Protein AF-A0A6M1NMR0-F1 (afdb_monomer)

Sequence (187 aa):
MERNAPFIDKIPNELATILKETYTDKNGEIALTDFFDLLAVHELGHAFQHAAGMLKQRTWLNETFCNVLFHTYLAEKNPAQLPYLTVFPQVAIQSFPAERLKYNTLEDFEKYYNEIATKHPDNYGWYQCRFHVLAAEIYDLGGKDVMKKMWDILMNQNEKLNDDDLTDLLIKAHPALEQAITNWNNQ

Structure (mmCIF, N/CA/C/O backbone):
data_AF-A0A6M1NMR0-F1
#
_entry.id   AF-A0A6M1NMR0-F1
#
loop_
_atom_site.group_PDB
_atom_site.id
_atom_site.type_symbol
_atom_site.label_atom_id
_atom_site.label_alt_id
_atom_site.label_comp_id
_atom_site.label_asym_id
_atom_site.label_entity_id
_atom_site.label_seq_id
_atom_site.pdbx_PDB_ins_code
_atom_site.Cartn_x
_atom_site.Cartn_y
_atom_site.Cartn_z
_atom_site.occupancy
_atom_site.B_iso_or_equiv
_atom_site.auth_seq_id
_atom_site.auth_comp_id
_atom_site.auth_asym_id
_atom_site.auth_atom_id
_atom_site.pdbx_PDB_model_num
ATOM 1 N N . MET A 1 1 ? -2.154 3.815 32.791 1.00 37.53 1 MET A N 1
ATOM 2 C CA . MET A 1 1 ? -2.058 4.810 31.707 1.00 37.53 1 MET A CA 1
ATOM 3 C C . MET A 1 1 ? -3.375 4.701 30.969 1.00 37.53 1 MET A C 1
ATOM 5 O O . MET A 1 1 ? -3.600 3.670 30.351 1.00 37.53 1 MET A O 1
ATOM 9 N N . GLU A 1 2 ? -4.304 5.631 31.188 1.00 31.25 2 GLU A N 1
ATOM 10 C CA . GLU A 1 2 ? -5.595 5.607 30.489 1.00 31.25 2 GLU A CA 1
ATOM 11 C C . GLU A 1 2 ? -5.325 5.675 28.986 1.00 31.25 2 GLU A C 1
ATOM 13 O O . GLU A 1 2 ? -4.812 6.677 28.488 1.00 31.25 2 GLU A O 1
ATOM 18 N N . ARG A 1 3 ? -5.643 4.597 28.266 1.00 43.25 3 ARG A N 1
ATOM 19 C CA . ARG A 1 3 ? -5.670 4.573 26.802 1.00 43.25 3 ARG A CA 1
ATOM 20 C C . ARG A 1 3 ? -6.963 5.236 26.320 1.00 43.25 3 ARG A C 1
ATOM 22 O O . ARG A 1 3 ? -7.725 4.656 25.561 1.00 43.25 3 ARG A O 1
ATOM 29 N N . ASN A 1 4 ? -7.229 6.457 26.780 1.00 39.09 4 ASN A N 1
ATOM 30 C CA . ASN A 1 4 ? -8.250 7.293 26.161 1.00 39.09 4 ASN A CA 1
ATOM 31 C C . ASN A 1 4 ? -7.719 7.609 24.767 1.00 39.09 4 ASN A C 1
ATOM 33 O O . ASN A 1 4 ? -6.717 8.307 24.676 1.00 39.09 4 ASN A O 1
ATOM 37 N N . ALA A 1 5 ? -8.302 7.042 23.710 1.00 48.69 5 ALA A N 1
ATOM 38 C CA . ALA A 1 5 ? -7.901 7.288 22.327 1.00 48.69 5 ALA A CA 1
ATOM 39 C C . ALA A 1 5 ? -8.362 8.705 21.917 1.00 48.69 5 ALA A C 1
ATOM 41 O O . ALA A 1 5 ? -9.461 8.855 21.383 1.00 48.69 5 ALA A O 1
ATOM 42 N N . PRO A 1 6 ? -7.563 9.774 22.131 1.00 52.62 6 PRO A N 1
AT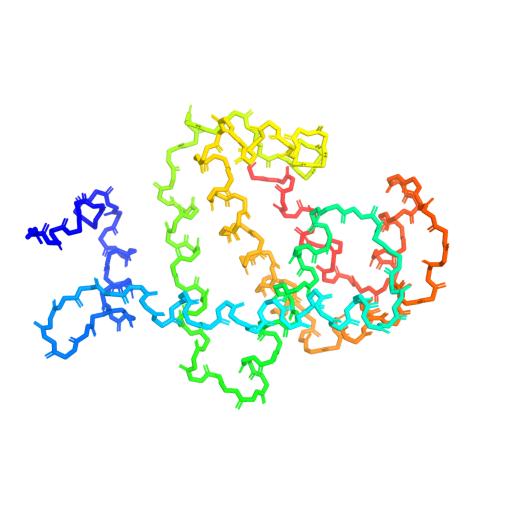OM 43 C CA . PRO A 1 6 ? -8.025 11.166 22.066 1.00 52.62 6 PRO A CA 1
ATOM 44 C C . PRO A 1 6 ? -8.270 11.632 20.624 1.00 52.62 6 PRO A C 1
ATOM 46 O O . PRO A 1 6 ? -8.629 12.783 20.385 1.00 52.62 6 PRO A O 1
ATOM 49 N N . PHE A 1 7 ? -7.975 10.762 19.658 1.00 71.31 7 PHE A N 1
ATOM 50 C CA . PHE A 1 7 ? -8.106 10.999 18.231 1.00 71.31 7 PHE A CA 1
ATOM 51 C C . PHE A 1 7 ? -9.536 10.757 17.741 1.00 71.31 7 PHE A C 1
ATOM 53 O O . PHE A 1 7 ? -9.988 11.443 16.837 1.00 71.31 7 PHE A O 1
ATOM 60 N N . ILE A 1 8 ? -10.278 9.842 18.365 1.00 72.31 8 ILE A N 1
ATOM 61 C CA . ILE A 1 8 ? -11.582 9.401 17.851 1.00 72.31 8 ILE A CA 1
ATOM 62 C C . ILE A 1 8 ? -12.652 10.478 17.999 1.00 72.31 8 ILE A C 1
ATOM 64 O O . ILE A 1 8 ? -13.478 10.648 17.110 1.00 72.31 8 ILE A O 1
ATOM 68 N N . ASP A 1 9 ? -12.590 11.262 19.071 1.00 77.38 9 ASP A N 1
ATOM 69 C CA . ASP A 1 9 ? -13.504 12.391 19.277 1.00 77.38 9 ASP A CA 1
ATOM 70 C C . ASP A 1 9 ? -13.156 13.602 18.389 1.00 77.38 9 ASP A C 1
ATOM 72 O O . ASP A 1 9 ? -13.836 14.626 18.432 1.00 77.38 9 ASP A O 1
ATOM 76 N N . LYS A 1 10 ? -12.075 13.511 17.599 1.00 83.00 10 LYS A N 1
ATOM 77 C CA . LYS A 1 10 ? -11.563 14.578 16.725 1.00 83.00 10 LYS A CA 1
ATOM 78 C C . LYS A 1 10 ? -11.692 14.263 15.235 1.00 83.00 10 LYS A C 1
ATOM 80 O O . LYS A 1 10 ? -11.286 15.092 14.424 1.00 83.00 10 LYS A O 1
ATOM 85 N N . ILE A 1 11 ? -12.237 13.103 14.874 1.00 87.69 11 ILE A N 1
ATOM 86 C CA . ILE A 1 11 ? -12.493 12.711 13.482 1.00 87.69 11 ILE A CA 1
ATOM 87 C C . ILE A 1 11 ? -14.000 12.733 13.183 1.00 87.69 11 ILE A C 1
ATOM 89 O O . ILE A 1 11 ? -14.805 12.651 14.113 1.00 87.69 11 ILE A O 1
ATOM 93 N N . PRO A 1 12 ? -14.414 12.849 11.907 1.00 91.25 12 PRO A N 1
ATOM 94 C CA . PRO A 1 12 ? -15.821 12.770 11.521 1.00 91.25 12 PRO A CA 1
ATOM 95 C C . PRO A 1 12 ? -16.536 11.546 12.112 1.00 91.25 12 PRO A C 1
ATOM 97 O O . PRO A 1 12 ? -15.984 10.445 12.131 1.00 91.25 12 PRO A O 1
ATOM 100 N N . ASN A 1 13 ? -17.789 11.727 12.548 1.00 91.06 13 ASN A N 1
ATOM 101 C CA . ASN A 1 13 ? -18.581 10.685 13.223 1.00 91.06 13 ASN A CA 1
ATOM 102 C C . ASN A 1 13 ? -18.676 9.373 12.430 1.00 91.06 13 ASN A C 1
ATOM 104 O O . ASN A 1 13 ? -18.702 8.297 13.025 1.00 91.06 13 ASN A O 1
ATOM 108 N N . GLU A 1 14 ? -18.717 9.457 11.101 1.00 92.38 14 GLU A N 1
ATOM 109 C CA . GLU A 1 14 ? -18.739 8.292 10.217 1.00 92.38 14 GLU A CA 1
ATOM 110 C C . GLU A 1 14 ? -17.437 7.483 10.329 1.00 92.38 14 GLU A C 1
ATOM 112 O O . GLU A 1 14 ? -17.473 6.289 10.620 1.00 92.38 14 GLU A O 1
ATOM 117 N N . LEU A 1 15 ? -16.282 8.150 10.235 1.00 92.50 15 LEU A N 1
ATOM 118 C CA . LEU A 1 15 ? -14.969 7.515 10.385 1.00 92.50 15 LEU A CA 1
ATOM 119 C C . LEU A 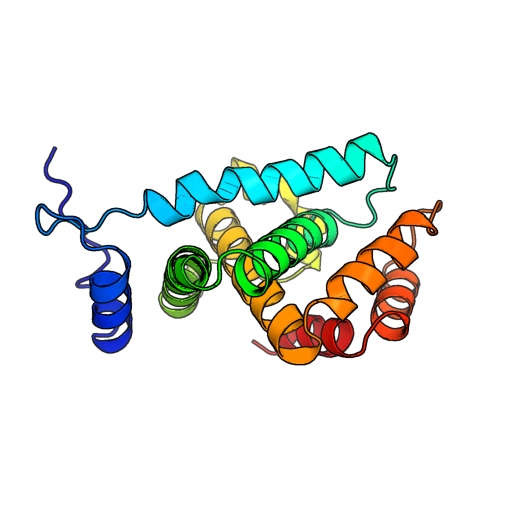1 15 ? -14.761 6.956 11.798 1.00 92.50 15 LEU A C 1
ATOM 121 O O . LEU A 1 15 ? -14.232 5.857 11.959 1.00 92.50 15 LEU A O 1
ATOM 125 N N . ALA A 1 16 ? -15.225 7.675 12.825 1.00 91.94 16 ALA A N 1
ATOM 126 C CA . ALA A 1 16 ? -15.197 7.196 14.205 1.00 91.94 16 ALA A CA 1
ATOM 127 C C . ALA A 1 16 ? -16.035 5.924 14.399 1.00 91.94 16 ALA A C 1
ATOM 129 O O . ALA A 1 16 ? -15.628 5.034 15.147 1.00 91.94 16 ALA A O 1
ATOM 130 N N . THR A 1 17 ? -17.194 5.839 13.740 1.00 93.56 17 THR A N 1
ATOM 131 C CA . THR A 1 17 ? -18.082 4.668 13.798 1.00 93.56 17 THR A CA 1
ATOM 132 C C . THR A 1 17 ? -17.416 3.450 13.171 1.00 93.56 17 THR A C 1
ATOM 134 O O . THR A 1 17 ? -17.286 2.431 13.841 1.00 93.56 17 THR A O 1
ATOM 137 N N . ILE A 1 18 ? -16.894 3.577 11.949 1.00 94.25 18 ILE A N 1
ATOM 138 C CA . ILE A 1 18 ? -16.255 2.455 11.243 1.00 94.25 18 ILE A CA 1
ATOM 139 C C . ILE A 1 18 ? -15.010 1.966 12.004 1.00 94.25 18 ILE A C 1
ATOM 141 O O . ILE A 1 18 ? -14.785 0.761 12.138 1.00 94.25 18 ILE A O 1
ATOM 145 N N . LEU A 1 19 ? -14.218 2.886 12.570 1.00 93.38 19 LEU A N 1
ATOM 146 C CA . LEU A 1 19 ? -13.050 2.530 13.378 1.00 93.38 19 LEU A CA 1
ATOM 147 C C . LEU A 1 19 ? -13.444 1.751 14.648 1.00 93.38 19 LEU A C 1
ATOM 149 O O . LEU A 1 19 ? -12.791 0.765 14.984 1.00 93.38 19 LEU A O 1
ATOM 153 N N . LYS A 1 20 ? -14.518 2.168 15.336 1.00 93.62 20 LYS A N 1
ATOM 154 C CA . LYS A 1 20 ? -15.078 1.469 16.508 1.00 93.62 20 LYS A CA 1
ATOM 155 C C . LYS A 1 20 ? -15.566 0.070 16.148 1.00 93.62 20 LYS A C 1
ATOM 157 O O . LYS A 1 20 ? -15.171 -0.899 16.784 1.00 93.62 20 LYS A O 1
ATOM 162 N N . GLU A 1 21 ? -16.382 -0.038 15.106 1.00 94.62 21 GLU A N 1
ATOM 163 C CA . GLU A 1 21 ? -16.933 -1.320 14.651 1.00 94.62 21 GLU A CA 1
ATOM 164 C C . GLU A 1 21 ? -15.839 -2.320 14.264 1.00 94.62 21 GLU A C 1
ATOM 166 O O . GLU A 1 21 ? -16.011 -3.521 14.457 1.00 94.62 21 GLU A O 1
ATOM 171 N N . THR A 1 22 ? -14.705 -1.823 13.765 1.00 95.81 22 THR A N 1
ATOM 172 C CA . THR A 1 22 ? -13.585 -2.668 13.345 1.00 95.81 22 THR A CA 1
ATOM 173 C C . THR A 1 22 ? -12.680 -3.062 14.510 1.00 95.81 22 THR A C 1
ATOM 175 O O . THR A 1 22 ? -12.322 -4.226 14.614 1.00 95.81 22 THR A O 1
ATOM 178 N N . TYR A 1 23 ? -12.297 -2.130 15.389 1.00 94.62 23 TYR A N 1
ATOM 179 C CA . TYR A 1 23 ? -11.182 -2.334 16.330 1.00 94.62 23 TYR A CA 1
ATOM 180 C C . TYR A 1 23 ? -11.572 -2.345 17.814 1.00 94.62 23 TYR A C 1
ATOM 182 O O . TYR A 1 23 ? -10.687 -2.339 18.673 1.00 94.62 23 TYR A O 1
ATOM 190 N N . THR A 1 24 ? -12.862 -2.323 18.156 1.00 93.19 24 THR A N 1
ATOM 191 C CA . THR A 1 24 ? -13.282 -2.483 19.553 1.00 93.19 24 THR A CA 1
ATOM 192 C C . THR A 1 24 ? -13.085 -3.928 20.015 1.00 93.19 24 THR A C 1
ATOM 194 O O . THR A 1 24 ? -13.666 -4.866 19.472 1.00 93.19 24 THR A O 1
ATOM 197 N N . ASP A 1 25 ? -12.268 -4.101 21.051 1.00 86.94 25 ASP A N 1
ATOM 198 C CA . ASP A 1 25 ? -11.982 -5.388 21.665 1.00 86.94 25 ASP A CA 1
ATOM 199 C C . ASP A 1 25 ? -13.117 -5.853 22.599 1.00 86.94 25 ASP A C 1
ATOM 201 O O . ASP A 1 25 ? -14.097 -5.156 22.874 1.00 86.94 25 ASP A O 1
ATOM 205 N N . LYS A 1 26 ? -12.964 -7.060 23.151 1.00 87.12 26 LYS A N 1
ATOM 206 C CA . LYS A 1 26 ? -13.924 -7.654 24.099 1.00 87.12 26 LYS A CA 1
ATOM 207 C C . LYS A 1 26 ? -14.127 -6.855 25.397 1.00 87.12 26 LYS A C 1
ATOM 209 O O . LYS A 1 26 ? -15.069 -7.143 26.130 1.00 87.12 26 LYS A O 1
ATOM 214 N N . ASN A 1 27 ? -13.232 -5.920 25.712 1.00 87.31 27 ASN A N 1
ATOM 215 C CA . ASN A 1 27 ? -13.308 -5.058 26.888 1.00 87.31 27 ASN A CA 1
ATOM 216 C C . ASN A 1 27 ? -13.958 -3.701 26.563 1.00 87.31 27 ASN A C 1
ATOM 218 O O . ASN A 1 27 ? -14.136 -2.888 27.467 1.00 87.31 27 ASN A O 1
ATOM 222 N N . GLY A 1 28 ? -14.324 -3.455 25.300 1.00 85.31 28 GLY A N 1
ATOM 223 C CA . GLY A 1 28 ? -14.857 -2.175 24.843 1.00 85.31 28 GLY A CA 1
ATOM 224 C C . GLY A 1 28 ? -13.777 -1.130 24.543 1.00 85.31 28 GLY A C 1
ATOM 225 O O . GLY A 1 28 ? -14.118 0.025 24.289 1.00 85.31 28 GLY A O 1
ATOM 226 N N . GLU A 1 29 ? -12.492 -1.502 24.565 1.00 87.44 29 GLU A N 1
ATOM 227 C CA . GLU A 1 29 ? -11.381 -0.612 24.224 1.00 87.44 29 GLU A CA 1
ATOM 228 C C . GLU A 1 29 ? -11.054 -0.712 22.735 1.00 87.44 29 GLU A C 1
ATOM 230 O O . GLU A 1 29 ? -11.175 -1.769 22.125 1.00 87.44 29 GLU A O 1
ATOM 235 N N . ILE A 1 30 ? -10.604 0.384 22.129 1.00 87.69 30 ILE A N 1
ATOM 236 C CA . ILE A 1 30 ? -10.157 0.359 20.734 1.00 87.69 30 ILE A CA 1
ATOM 237 C C . ILE A 1 30 ? -8.684 -0.018 20.690 1.00 87.69 30 ILE A C 1
ATOM 239 O O . ILE A 1 30 ? -7.839 0.681 21.256 1.00 87.69 30 ILE A O 1
ATOM 243 N N . ALA A 1 31 ? -8.383 -1.112 19.995 1.00 89.69 31 ALA A N 1
ATOM 244 C CA . ALA A 1 31 ? -7.045 -1.662 19.870 1.00 89.69 31 ALA A CA 1
ATOM 245 C C . ALA A 1 31 ? -6.709 -1.930 18.400 1.00 89.69 31 ALA A C 1
ATOM 247 O O . ALA A 1 31 ? -7.309 -2.774 17.747 1.00 89.69 31 ALA A O 1
ATOM 248 N N . LEU A 1 32 ? -5.677 -1.256 17.891 1.00 90.94 32 LEU A N 1
ATOM 249 C CA . LEU A 1 32 ? -5.163 -1.475 16.533 1.00 90.94 32 LEU A CA 1
ATOM 250 C C . LEU A 1 32 ? -4.249 -2.710 16.433 1.00 90.94 32 LEU A C 1
ATOM 252 O O . LEU A 1 32 ? -3.507 -2.844 15.464 1.00 90.94 32 LEU A O 1
ATOM 256 N N . THR A 1 33 ? -4.259 -3.590 17.440 1.00 92.31 33 THR A N 1
ATOM 257 C CA . THR A 1 33 ? -3.395 -4.777 17.497 1.00 92.31 33 THR A CA 1
ATOM 258 C C . THR A 1 33 ? -3.563 -5.641 16.255 1.00 92.31 33 THR A C 1
ATOM 260 O O . THR A 1 33 ? -2.559 -5.997 15.654 1.00 92.31 33 THR A O 1
ATOM 263 N N . ASP A 1 34 ? -4.797 -5.866 15.796 1.00 93.62 34 ASP A N 1
ATOM 264 C CA . ASP A 1 34 ? -5.044 -6.660 14.589 1.00 93.62 34 ASP A CA 1
ATOM 265 C C . ASP A 1 34 ? -4.410 -6.037 13.333 1.00 93.62 34 ASP A C 1
ATOM 267 O O . ASP A 1 34 ? -3.876 -6.758 12.500 1.00 93.62 34 ASP A O 1
ATOM 271 N N . PHE A 1 35 ? -4.389 -4.704 13.200 1.00 95.38 35 PHE A N 1
ATOM 272 C CA . PHE A 1 35 ? -3.683 -4.050 12.089 1.00 95.38 35 PHE A CA 1
ATOM 273 C C . PHE A 1 35 ? -2.169 -4.295 12.174 1.00 95.38 35 PHE A C 1
ATOM 275 O O . PHE A 1 35 ? -1.552 -4.721 11.198 1.00 95.38 35 PHE A O 1
ATOM 282 N N . PHE A 1 36 ? -1.569 -4.042 13.342 1.00 94.25 36 PHE A N 1
ATOM 283 C CA . PHE A 1 36 ? -0.118 -4.137 13.524 1.00 94.25 36 PHE A CA 1
ATOM 284 C C . PHE A 1 36 ? 0.403 -5.577 13.470 1.00 94.25 36 PHE A C 1
ATOM 286 O O . PHE A 1 36 ? 1.460 -5.807 12.889 1.00 94.25 36 PHE A O 1
ATOM 293 N N . ASP A 1 37 ? -0.331 -6.547 14.014 1.00 94.81 37 ASP A N 1
ATOM 294 C CA . ASP A 1 37 ? 0.053 -7.961 13.975 1.00 94.81 37 ASP A CA 1
ATOM 295 C C . ASP A 1 37 ? 0.077 -8.488 12.534 1.00 94.81 37 ASP A C 1
ATOM 297 O O . ASP A 1 37 ? 0.954 -9.273 12.159 1.00 94.81 37 ASP A O 1
ATOM 301 N N . LEU A 1 38 ? -0.843 -8.014 11.687 1.00 96.69 38 LEU A N 1
ATOM 302 C CA . LEU A 1 38 ? -0.888 -8.418 10.286 1.00 96.69 38 LEU A CA 1
ATOM 303 C C . LEU A 1 38 ? 0.252 -7.820 9.440 1.00 96.69 38 LEU A C 1
ATOM 305 O O . LEU A 1 38 ? 0.556 -8.379 8.384 1.00 96.69 38 LEU A O 1
ATOM 309 N N . LEU A 1 39 ? 0.955 -6.774 9.904 1.00 96.88 39 LEU A N 1
ATOM 310 C CA . LEU A 1 39 ? 2.129 -6.226 9.202 1.00 96.88 39 LEU A CA 1
ATOM 311 C C . LEU A 1 39 ? 3.259 -7.251 9.037 1.00 96.88 39 LEU A C 1
ATOM 313 O O . LEU A 1 39 ? 4.085 -7.106 8.142 1.00 96.88 39 LEU A O 1
ATOM 317 N N . ALA A 1 40 ? 3.266 -8.346 9.801 1.00 96.81 40 ALA A N 1
ATOM 318 C CA . ALA A 1 40 ? 4.182 -9.454 9.544 1.00 96.81 40 ALA A CA 1
ATOM 319 C C . ALA A 1 40 ? 4.085 -9.982 8.094 1.00 96.81 40 ALA A C 1
ATOM 321 O O . ALA A 1 40 ? 5.087 -10.416 7.531 1.00 96.81 40 ALA A O 1
ATOM 322 N N . VAL A 1 41 ? 2.907 -9.915 7.456 1.00 97.62 41 VAL A N 1
ATOM 323 C CA . VAL A 1 41 ? 2.728 -10.310 6.047 1.00 97.62 41 VAL A CA 1
ATOM 324 C C . VAL A 1 41 ? 3.370 -9.303 5.086 1.00 97.62 41 VAL A C 1
ATOM 326 O O . VAL A 1 41 ? 3.907 -9.712 4.058 1.00 97.62 41 VAL A O 1
ATOM 329 N N . HIS A 1 42 ? 3.371 -8.010 5.423 1.00 98.50 42 HIS A N 1
ATOM 330 C CA . HIS A 1 42 ? 4.121 -6.997 4.676 1.00 98.50 42 HIS A CA 1
ATOM 331 C C . HIS A 1 42 ? 5.622 -7.322 4.691 1.00 98.50 42 HIS A C 1
ATOM 333 O O . HIS A 1 42 ? 6.252 -7.368 3.636 1.00 98.50 42 HIS A O 1
ATOM 339 N N . GLU A 1 43 ? 6.177 -7.646 5.861 1.00 98.38 43 GLU A N 1
ATOM 340 C CA . GLU A 1 43 ? 7.598 -7.998 5.995 1.00 98.38 43 GLU A CA 1
ATOM 341 C C . GLU A 1 43 ? 7.974 -9.270 5.214 1.00 98.38 43 GLU A C 1
ATOM 343 O O . GLU A 1 43 ? 9.087 -9.384 4.691 1.00 98.38 43 GLU A O 1
ATOM 348 N N . LEU A 1 44 ? 7.041 -10.220 5.058 1.00 98.12 44 LEU A N 1
ATOM 349 C CA . LEU A 1 44 ? 7.238 -11.365 4.160 1.00 98.12 44 LEU A CA 1
ATOM 350 C C . LEU A 1 44 ? 7.378 -10.938 2.693 1.00 98.12 44 LEU A C 1
ATOM 352 O O . LEU A 1 44 ? 8.109 -11.589 1.948 1.00 98.12 44 LEU A O 1
ATOM 356 N N . GLY A 1 45 ? 6.733 -9.844 2.279 1.00 98.25 45 G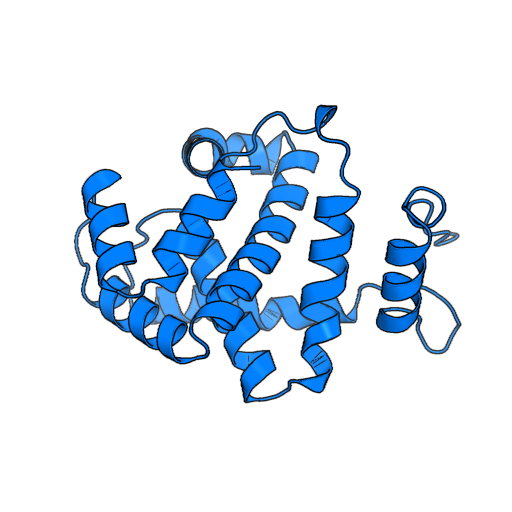LY A N 1
ATOM 357 C CA . GLY A 1 45 ? 6.929 -9.238 0.963 1.00 98.25 45 GLY A CA 1
ATOM 358 C C . GLY A 1 45 ? 8.391 -8.858 0.729 1.00 98.25 45 GLY A C 1
ATOM 359 O O . GLY A 1 45 ? 8.998 -9.344 -0.230 1.00 98.25 45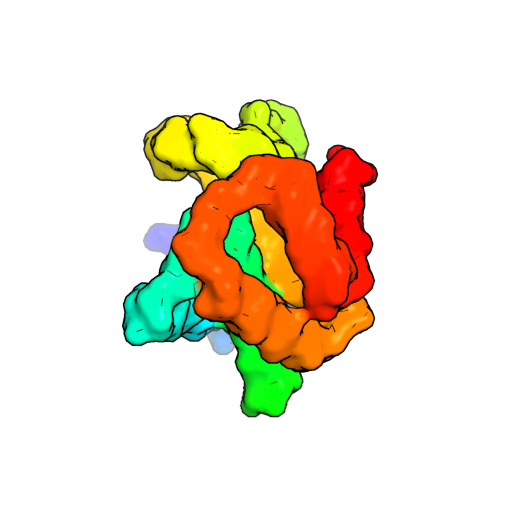 GLY A O 1
ATOM 360 N N . HIS A 1 46 ? 8.988 -8.103 1.659 1.00 98.50 46 HIS A N 1
ATOM 361 C CA . HIS A 1 46 ? 10.412 -7.742 1.608 1.00 98.50 46 HIS A CA 1
ATOM 362 C C . HIS A 1 46 ? 11.305 -8.984 1.602 1.00 98.50 46 HIS A C 1
ATOM 364 O O . HIS A 1 46 ? 12.255 -9.072 0.820 1.00 98.50 46 HIS A O 1
ATOM 370 N N . ALA A 1 47 ? 10.986 -9.979 2.435 1.00 98.44 47 ALA A N 1
ATOM 371 C CA . ALA A 1 47 ? 11.733 -11.231 2.490 1.00 98.44 47 ALA A CA 1
ATOM 372 C C . ALA A 1 47 ? 11.694 -11.994 1.153 1.00 98.44 47 ALA A C 1
ATOM 374 O O . ALA A 1 47 ? 12.727 -12.504 0.715 1.00 98.44 47 ALA A O 1
ATOM 375 N N . PHE A 1 48 ? 10.544 -12.048 0.473 1.00 98.19 48 PHE A N 1
ATOM 376 C CA . PHE A 1 48 ? 10.424 -12.686 -0.839 1.00 98.19 48 PHE A CA 1
ATOM 377 C C . PHE A 1 48 ? 11.169 -11.925 -1.932 1.00 98.19 48 PHE A C 1
ATOM 379 O O . PHE A 1 48 ? 11.864 -12.558 -2.726 1.00 98.19 48 PHE A O 1
ATOM 386 N N . GLN A 1 49 ? 11.083 -10.593 -1.957 1.00 98.00 49 GLN A N 1
ATOM 387 C CA . GLN A 1 49 ? 11.855 -9.777 -2.899 1.00 98.00 49 GLN A CA 1
ATOM 388 C C . GLN A 1 49 ? 13.359 -10.001 -2.714 1.00 98.00 49 GLN A C 1
ATOM 390 O O . GLN A 1 49 ? 14.078 -10.231 -3.688 1.00 98.00 49 GLN A O 1
ATOM 395 N N . HIS A 1 50 ? 13.827 -10.004 -1.462 1.00 97.81 50 HIS A N 1
ATOM 396 C CA . HIS A 1 50 ? 15.224 -10.262 -1.130 1.00 97.81 50 HIS A CA 1
ATOM 397 C C . HIS A 1 50 ? 15.664 -11.671 -1.546 1.00 97.81 50 HIS A C 1
ATOM 399 O O . HIS A 1 50 ? 16.675 -11.821 -2.229 1.00 97.81 50 HIS A O 1
ATOM 405 N N . ALA A 1 51 ? 14.892 -12.700 -1.183 1.00 98.25 51 ALA A N 1
ATOM 406 C CA . ALA A 1 51 ? 15.208 -14.090 -1.503 1.00 98.25 51 ALA A CA 1
ATOM 407 C C . ALA A 1 51 ? 15.212 -14.367 -3.014 1.00 98.25 51 ALA A C 1
ATOM 409 O O . ALA A 1 51 ? 16.003 -15.182 -3.487 1.00 98.25 51 ALA A O 1
ATOM 410 N N . ALA A 1 52 ? 14.353 -13.684 -3.773 1.00 97.69 52 ALA A N 1
ATOM 411 C CA . ALA A 1 52 ? 14.307 -13.790 -5.226 1.00 97.69 52 ALA A CA 1
ATOM 412 C C . ALA A 1 52 ? 15.418 -12.988 -5.928 1.00 97.69 52 ALA A C 1
ATOM 414 O O . ALA A 1 52 ? 15.648 -13.189 -7.117 1.00 97.69 52 ALA A O 1
ATOM 415 N N . GLY A 1 53 ? 16.116 -12.094 -5.220 1.00 97.81 53 GLY A N 1
ATOM 416 C CA . GLY A 1 53 ? 17.099 -11.192 -5.821 1.00 97.81 53 GLY A CA 1
ATOM 417 C C . GLY A 1 53 ? 16.463 -10.085 -6.666 1.00 97.81 53 GLY A C 1
ATOM 418 O O . GLY A 1 53 ? 17.095 -9.595 -7.599 1.00 97.81 53 GLY A O 1
ATOM 419 N N . MET A 1 54 ? 15.221 -9.693 -6.358 1.00 98.25 54 MET A N 1
ATOM 420 C CA . MET A 1 54 ? 14.519 -8.628 -7.075 1.00 98.25 54 MET A CA 1
ATOM 421 C C . MET A 1 54 ? 15.274 -7.302 -6.932 1.00 98.25 54 MET A C 1
ATOM 423 O O . MET A 1 54 ? 15.554 -6.841 -5.821 1.00 98.25 54 MET A O 1
ATOM 427 N N . LEU A 1 55 ? 15.577 -6.650 -8.057 1.00 98.19 55 LEU A N 1
ATOM 428 C CA . LEU A 1 55 ? 16.229 -5.347 -8.036 1.00 98.19 55 LEU A CA 1
ATOM 429 C C . LEU A 1 55 ? 15.251 -4.262 -7.565 1.00 98.19 55 LEU A C 1
ATOM 431 O O . LEU A 1 55 ? 14.240 -3.981 -8.209 1.00 98.19 55 LEU A O 1
ATOM 435 N N . LYS A 1 56 ? 15.592 -3.577 -6.469 1.00 97.44 56 LYS A N 1
ATOM 436 C CA . LYS A 1 56 ? 14.804 -2.452 -5.950 1.00 97.44 56 LYS A CA 1
ATOM 437 C C . LYS A 1 56 ? 14.792 -1.273 -6.935 1.00 97.44 56 LYS A C 1
ATOM 439 O O . LYS A 1 56 ? 15.765 -0.515 -7.032 1.00 97.44 56 LYS A O 1
ATOM 444 N N . GLN A 1 57 ? 13.653 -1.055 -7.597 1.00 97.88 57 GLN A N 1
ATOM 445 C CA . GLN A 1 57 ? 13.457 0.048 -8.546 1.00 97.88 57 GLN A CA 1
ATOM 446 C C . GLN A 1 57 ? 13.231 1.400 -7.866 1.00 97.88 57 GLN A C 1
ATOM 448 O O . GLN A 1 57 ? 13.898 2.358 -8.230 1.00 97.88 57 GLN A O 1
ATOM 453 N N . ARG A 1 58 ? 12.394 1.504 -6.837 1.00 97.38 58 ARG A N 1
ATOM 454 C CA . ARG A 1 58 ? 12.223 2.705 -5.992 1.00 97.38 58 ARG A CA 1
ATOM 455 C C . ARG A 1 58 ? 11.837 2.256 -4.583 1.00 97.38 58 ARG A C 1
ATOM 457 O O . ARG A 1 58 ? 11.402 1.121 -4.405 1.00 97.38 58 ARG A O 1
ATOM 464 N N . THR A 1 59 ? 12.019 3.102 -3.580 1.00 97.62 59 THR A N 1
ATOM 465 C CA . THR A 1 59 ? 11.599 2.821 -2.199 1.00 97.62 59 THR A CA 1
ATOM 466 C C . THR A 1 59 ? 10.088 2.793 -2.080 1.00 97.62 59 THR A C 1
ATOM 468 O O . THR A 1 59 ? 9.566 1.800 -1.590 1.00 97.62 59 THR A O 1
ATOM 471 N N . TRP A 1 60 ? 9.379 3.784 -2.625 1.00 97.56 60 TRP A N 1
ATOM 472 C CA . TRP A 1 60 ? 7.910 3.774 -2.610 1.00 97.56 60 TRP A CA 1
ATOM 473 C C . TRP A 1 60 ? 7.327 2.532 -3.304 1.00 97.56 60 TRP A C 1
ATOM 475 O O . TRP A 1 60 ? 6.356 1.950 -2.824 1.00 97.56 60 TRP A O 1
ATOM 485 N N . LEU A 1 61 ? 7.943 2.086 -4.407 1.00 97.56 61 LEU A N 1
ATOM 486 C CA . LEU A 1 61 ? 7.472 0.924 -5.164 1.00 97.56 61 LEU A CA 1
ATOM 487 C C . LEU A 1 61 ? 7.720 -0.377 -4.400 1.00 97.56 61 LEU A C 1
ATOM 489 O O . LEU A 1 61 ? 6.909 -1.292 -4.473 1.00 97.56 61 LEU A O 1
ATOM 493 N N . ASN A 1 62 ? 8.814 -0.442 -3.640 1.00 97.88 62 ASN A N 1
ATOM 494 C CA . ASN A 1 62 ? 9.122 -1.574 -2.776 1.00 97.88 62 ASN A CA 1
ATOM 495 C C . ASN A 1 62 ? 8.080 -1.731 -1.655 1.00 97.88 62 ASN A C 1
ATOM 497 O O . ASN A 1 62 ? 7.546 -2.819 -1.460 1.00 97.88 62 ASN A O 1
ATOM 501 N N . GLU A 1 63 ? 7.728 -0.630 -0.983 1.00 98.31 63 GLU A N 1
ATOM 502 C CA . GLU A 1 63 ? 6.683 -0.630 0.052 1.00 98.31 63 GLU A CA 1
ATOM 503 C C . GLU A 1 63 ? 5.296 -0.927 -0.536 1.00 98.31 63 GLU A C 1
ATOM 505 O O . GLU A 1 63 ? 4.537 -1.739 -0.002 1.00 98.31 63 GLU A O 1
ATOM 510 N N . THR A 1 64 ? 4.973 -0.316 -1.681 1.00 98.00 64 THR A N 1
ATOM 511 C CA . THR A 1 64 ? 3.698 -0.538 -2.379 1.00 98.00 64 THR A CA 1
ATOM 512 C C . THR A 1 64 ? 3.556 -1.992 -2.809 1.00 98.00 64 THR A C 1
ATOM 514 O O . THR A 1 64 ? 2.507 -2.586 -2.592 1.00 98.00 64 THR A O 1
ATOM 517 N N . PHE A 1 65 ? 4.608 -2.599 -3.364 1.00 98.44 65 PHE A N 1
ATOM 518 C CA . PHE A 1 65 ? 4.618 -4.015 -3.726 1.00 98.44 65 PHE A CA 1
ATOM 519 C C . PHE A 1 65 ? 4.285 -4.910 -2.529 1.00 98.44 65 PHE A C 1
ATOM 521 O O . PHE A 1 65 ? 3.424 -5.783 -2.638 1.00 98.44 65 PHE A O 1
ATOM 528 N N . CYS A 1 66 ? 4.920 -4.672 -1.378 1.00 98.69 66 CYS A N 1
ATOM 529 C CA . CYS A 1 66 ? 4.659 -5.441 -0.162 1.00 98.69 66 CYS A CA 1
ATOM 530 C C . CYS A 1 66 ? 3.209 -5.280 0.303 1.00 98.69 66 CYS A C 1
ATOM 532 O O . CYS A 1 66 ? 2.561 -6.264 0.662 1.00 98.69 66 CYS A O 1
ATOM 534 N N . ASN A 1 67 ? 2.657 -4.070 0.205 1.00 98.75 67 ASN A N 1
ATOM 535 C CA . ASN A 1 67 ? 1.258 -3.814 0.532 1.00 98.75 67 ASN A CA 1
ATOM 536 C C . ASN A 1 67 ? 0.275 -4.438 -0.469 1.00 98.75 67 ASN A C 1
ATOM 538 O O . ASN A 1 67 ? -0.755 -4.953 -0.038 1.00 98.75 67 ASN A O 1
ATOM 542 N N . VAL A 1 68 ? 0.578 -4.467 -1.772 1.00 98.62 68 VAL A N 1
ATOM 543 C CA . VAL A 1 68 ? -0.254 -5.159 -2.777 1.00 98.62 68 VAL A CA 1
ATOM 544 C C . VAL A 1 68 ? -0.221 -6.667 -2.541 1.00 98.62 68 VAL A C 1
ATOM 546 O O . VAL A 1 68 ? -1.270 -7.311 -2.589 1.00 98.62 68 VAL A O 1
ATOM 549 N N . LEU A 1 69 ? 0.946 -7.237 -2.218 1.00 98.62 69 LEU A N 1
ATOM 550 C CA . LEU A 1 69 ? 1.083 -8.652 -1.867 1.00 98.62 69 LEU A CA 1
ATOM 551 C C . LEU A 1 69 ? 0.248 -8.986 -0.633 1.00 98.62 69 LEU A C 1
ATOM 553 O O . LEU A 1 69 ? -0.521 -9.948 -0.644 1.00 98.62 69 LEU A O 1
ATOM 557 N N . PHE A 1 70 ? 0.378 -8.174 0.411 1.00 98.50 70 PHE A N 1
ATOM 558 C CA . PHE A 1 70 ? -0.335 -8.344 1.666 1.00 98.50 70 PHE A CA 1
ATOM 559 C C . PHE A 1 70 ? -1.855 -8.218 1.479 1.00 98.50 70 PHE A C 1
ATOM 561 O O . PHE A 1 70 ? -2.597 -9.122 1.874 1.00 98.50 70 PHE A O 1
ATOM 568 N N . HIS A 1 71 ? -2.320 -7.169 0.797 1.00 98.75 71 HIS A N 1
ATOM 569 C CA . HIS A 1 71 ? -3.736 -6.987 0.483 1.00 98.75 71 HIS A CA 1
ATOM 570 C C . HIS A 1 71 ? -4.276 -8.166 -0.335 1.00 98.75 71 HIS A C 1
ATOM 572 O O . HIS A 1 71 ? -5.284 -8.766 0.034 1.00 98.75 71 HIS A O 1
ATOM 578 N N . THR A 1 72 ? -3.563 -8.560 -1.396 1.00 98.62 72 THR A N 1
ATOM 579 C CA . THR A 1 72 ? -3.937 -9.699 -2.247 1.00 98.62 72 THR A CA 1
ATOM 580 C C . THR A 1 72 ? -4.035 -10.987 -1.433 1.00 98.62 72 THR A C 1
ATOM 582 O O . THR A 1 72 ? -4.982 -11.752 -1.596 1.00 98.62 72 THR A O 1
ATOM 585 N N . TYR A 1 73 ? -3.081 -11.248 -0.536 1.00 98.50 73 TYR A N 1
ATOM 586 C CA . TYR A 1 73 ? -3.112 -12.436 0.310 1.00 98.50 73 TYR A CA 1
ATOM 587 C C . TYR A 1 73 ? -4.355 -12.464 1.205 1.00 98.50 73 TYR A C 1
ATOM 589 O O . TYR A 1 73 ? -5.058 -13.477 1.221 1.00 98.50 73 TYR A O 1
ATOM 597 N N . LEU A 1 74 ? -4.662 -11.370 1.912 1.00 98.44 74 LEU A N 1
ATOM 598 C CA . LEU A 1 74 ? -5.857 -11.318 2.753 1.00 98.44 74 LEU A CA 1
ATOM 599 C C . LEU A 1 74 ? -7.130 -11.446 1.921 1.00 98.44 74 LEU A C 1
ATOM 601 O O . LEU A 1 74 ? -7.958 -12.291 2.238 1.00 98.44 74 LEU A O 1
ATOM 605 N N . ALA A 1 75 ? -7.269 -10.696 0.831 1.00 98.50 75 ALA A N 1
ATOM 606 C CA . ALA A 1 75 ? -8.463 -10.756 -0.006 1.00 98.50 75 ALA A CA 1
ATOM 607 C C . ALA A 1 75 ? -8.723 -12.173 -0.562 1.00 98.50 75 ALA A C 1
ATOM 609 O O . ALA A 1 75 ? -9.862 -12.637 -0.592 1.00 98.50 75 ALA A O 1
ATOM 610 N N . GLU A 1 76 ? -7.669 -12.908 -0.931 1.00 98.31 76 GLU A N 1
ATOM 611 C CA . GLU A 1 76 ? -7.798 -14.238 -1.539 1.00 98.31 76 GLU A CA 1
ATOM 612 C C . GLU A 1 76 ? -7.836 -15.396 -0.530 1.00 98.31 76 GLU A C 1
ATOM 614 O O . GLU A 1 76 ? -8.320 -16.483 -0.865 1.00 98.31 76 GLU A O 1
ATOM 619 N N . LYS A 1 77 ? -7.261 -15.229 0.668 1.00 98.12 77 LYS A N 1
ATOM 620 C CA . LYS A 1 77 ? -7.075 -16.324 1.642 1.00 98.12 77 LYS A CA 1
ATOM 621 C C . LYS A 1 77 ? -7.745 -16.090 2.980 1.00 98.12 77 LYS A C 1
ATOM 623 O O . LYS A 1 77 ? -8.094 -17.066 3.639 1.00 98.12 77 LYS A O 1
ATOM 628 N N . ASN A 1 78 ? -7.930 -14.841 3.380 1.00 97.19 78 ASN A N 1
ATOM 629 C CA . ASN A 1 78 ? -8.535 -14.498 4.656 1.00 97.19 78 ASN A CA 1
ATOM 630 C C . ASN A 1 78 ? -9.335 -13.182 4.584 1.00 97.19 78 ASN A C 1
ATOM 632 O O . ASN A 1 78 ? -9.014 -12.224 5.291 1.00 97.19 78 ASN A O 1
ATOM 636 N N . PRO A 1 79 ? -10.372 -13.104 3.726 1.00 97.81 79 PRO A N 1
ATOM 637 C CA . PRO A 1 79 ? -11.062 -11.845 3.432 1.00 97.81 79 PRO A CA 1
ATOM 638 C C . PRO A 1 79 ? -11.742 -11.233 4.662 1.00 97.81 79 PRO A C 1
ATOM 640 O O . PRO A 1 79 ? -11.918 -10.022 4.728 1.00 97.81 79 PRO A O 1
ATOM 643 N N . ALA A 1 80 ? -12.070 -12.047 5.671 1.00 97.38 80 ALA A N 1
ATOM 644 C CA . ALA A 1 80 ? -12.614 -11.573 6.941 1.00 97.38 80 ALA A CA 1
ATOM 645 C C . ALA A 1 80 ? -11.644 -10.664 7.719 1.00 97.38 80 ALA A C 1
ATOM 647 O O . ALA A 1 80 ? -12.094 -9.868 8.535 1.00 97.38 80 ALA A O 1
ATOM 648 N N . GLN A 1 81 ? -10.332 -10.757 7.467 1.00 97.44 81 GLN A N 1
ATOM 649 C CA . GLN A 1 81 ? -9.330 -9.882 8.082 1.00 97.44 81 GLN A CA 1
ATOM 650 C C . GLN A 1 81 ? -9.069 -8.597 7.291 1.00 97.44 81 GLN A C 1
ATOM 652 O O . GLN A 1 81 ? -8.368 -7.715 7.781 1.00 97.44 81 GLN A O 1
ATOM 657 N N . LEU A 1 82 ? -9.624 -8.462 6.083 1.00 97.56 82 LEU A N 1
ATOM 658 C CA . LEU A 1 82 ? -9.375 -7.304 5.228 1.00 97.56 82 LEU A CA 1
ATOM 659 C C . LEU A 1 82 ? -9.770 -5.963 5.879 1.00 97.56 82 LEU A C 1
ATOM 661 O O . LEU A 1 82 ? -8.987 -5.022 5.753 1.00 97.56 82 LEU A O 1
ATOM 665 N N . PRO A 1 83 ? -10.883 -5.851 6.640 1.00 97.62 83 PRO A N 1
ATOM 666 C CA . PRO A 1 83 ? -11.209 -4.613 7.353 1.00 97.62 83 PRO A CA 1
ATOM 667 C C . PRO A 1 83 ? -10.118 -4.166 8.335 1.00 97.62 83 PRO A C 1
ATOM 669 O O . PRO A 1 83 ? -9.827 -2.974 8.419 1.00 97.62 83 PRO A O 1
ATOM 672 N N . TYR A 1 84 ? -9.450 -5.106 9.017 1.00 97.00 84 TYR A N 1
ATOM 673 C CA . TYR A 1 84 ? -8.346 -4.781 9.925 1.00 97.00 84 TYR A CA 1
ATOM 674 C C . TYR A 1 84 ? -7.137 -4.194 9.201 1.00 97.00 84 TYR A C 1
ATOM 676 O O . TYR A 1 84 ? -6.367 -3.471 9.828 1.00 97.00 84 TYR A O 1
ATOM 684 N N . LEU A 1 85 ? -6.971 -4.477 7.907 1.00 97.88 85 LEU A N 1
ATOM 685 C CA . LEU A 1 85 ? -5.916 -3.904 7.077 1.00 97.88 85 LEU A CA 1
ATOM 686 C C . LEU A 1 85 ? -6.311 -2.545 6.488 1.00 97.88 85 LEU A C 1
ATOM 688 O O . LEU A 1 85 ? -5.456 -1.678 6.345 1.00 97.88 85 LEU A O 1
ATOM 692 N N . THR A 1 86 ? -7.574 -2.348 6.109 1.00 97.69 86 THR A N 1
ATOM 693 C CA . THR A 1 86 ? -7.975 -1.199 5.279 1.00 97.69 86 THR A CA 1
ATOM 694 C C . THR A 1 86 ? -8.542 -0.024 6.068 1.00 97.69 86 THR A C 1
ATOM 696 O O . THR A 1 86 ? -8.281 1.124 5.704 1.00 97.69 86 THR A O 1
ATOM 699 N N . VAL A 1 87 ? -9.269 -0.271 7.162 1.00 97.50 87 VAL A N 1
ATOM 700 C CA . VAL A 1 87 ? -10.011 0.782 7.872 1.00 97.50 87 VAL A CA 1
ATOM 701 C C . VAL A 1 87 ? -9.077 1.791 8.530 1.00 97.50 87 VAL A C 1
ATOM 703 O O . VAL A 1 87 ? -9.237 2.993 8.317 1.00 97.50 87 VAL A O 1
ATOM 706 N N . PHE A 1 88 ? -8.089 1.338 9.308 1.00 96.25 88 PHE A N 1
ATOM 707 C CA . PHE A 1 88 ? -7.171 2.262 9.976 1.00 96.25 88 PHE A CA 1
ATOM 708 C C . PHE A 1 88 ? -6.415 3.158 8.979 1.00 96.25 88 PHE A C 1
ATOM 710 O O . PHE A 1 88 ? -6.484 4.377 9.149 1.00 96.25 88 PHE A O 1
ATOM 717 N N . PRO A 1 89 ? -5.776 2.631 7.912 1.00 96.56 89 PRO A N 1
ATOM 718 C CA . PRO A 1 89 ? -5.122 3.478 6.919 1.00 96.56 89 PRO A CA 1
ATOM 719 C C . PRO A 1 89 ? -6.054 4.491 6.251 1.00 96.56 89 PRO A C 1
ATOM 721 O O . PRO A 1 89 ? -5.673 5.652 6.109 1.00 96.56 89 PRO A O 1
ATOM 724 N N . GLN A 1 90 ? -7.277 4.091 5.886 1.00 96.19 90 GLN A N 1
ATOM 725 C CA . GLN A 1 90 ? -8.261 4.993 5.276 1.00 96.19 90 GLN A CA 1
ATOM 726 C C . GLN A 1 90 ? -8.659 6.129 6.224 1.00 96.19 90 GLN A C 1
ATOM 728 O O . GLN A 1 90 ? -8.614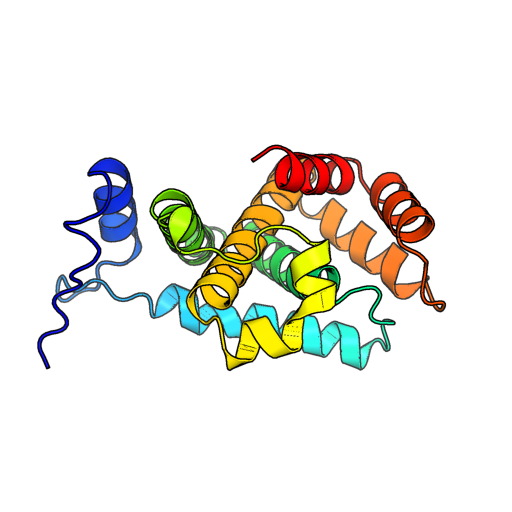 7.298 5.839 1.00 96.19 90 GLN A O 1
ATOM 733 N N . VAL A 1 91 ? -9.001 5.803 7.473 1.00 94.75 91 VAL A N 1
ATOM 734 C CA . VAL A 1 91 ? -9.354 6.798 8.496 1.00 94.75 91 VAL A CA 1
ATOM 735 C C . VAL A 1 91 ? -8.172 7.727 8.774 1.00 94.75 91 VAL A C 1
ATOM 737 O O . VAL A 1 91 ? -8.361 8.943 8.875 1.00 94.75 91 VAL A O 1
ATOM 740 N N . ALA A 1 92 ? -6.962 7.170 8.865 1.00 93.06 92 ALA A N 1
ATOM 741 C CA . ALA A 1 92 ? -5.742 7.914 9.134 1.00 93.06 92 ALA A CA 1
ATOM 742 C C . ALA A 1 92 ? -5.461 8.954 8.046 1.00 93.06 92 ALA A C 1
ATOM 744 O O . ALA A 1 92 ? -5.225 10.106 8.396 1.00 93.06 92 ALA A O 1
ATOM 745 N N . ILE A 1 93 ? -5.537 8.597 6.755 1.00 93.56 93 ILE A N 1
ATOM 746 C CA . ILE A 1 93 ? -5.279 9.562 5.672 1.00 93.56 93 ILE A CA 1
ATOM 747 C C . ILE A 1 93 ? -6.388 10.612 5.539 1.00 93.56 93 ILE A C 1
ATOM 749 O O . ILE A 1 93 ? -6.081 11.775 5.305 1.00 93.56 93 ILE A O 1
ATOM 753 N N . GLN A 1 94 ? -7.659 10.233 5.722 1.00 92.12 94 GLN A N 1
ATOM 754 C CA . GLN A 1 94 ? -8.799 11.144 5.545 1.00 92.12 94 GLN A CA 1
ATOM 755 C C . GLN A 1 94 ? -8.916 12.163 6.676 1.00 92.12 94 GLN A C 1
ATOM 757 O O . GLN A 1 94 ? -9.419 13.266 6.482 1.00 92.12 94 GLN A O 1
ATOM 762 N N . SER A 1 95 ? -8.459 11.788 7.867 1.00 90.69 95 SER A N 1
ATOM 763 C CA . SER A 1 95 ? -8.516 12.645 9.049 1.00 90.69 95 SER A CA 1
ATOM 764 C C . SER A 1 95 ? -7.206 13.394 9.300 1.00 90.69 95 SER A C 1
ATOM 766 O O . SER A 1 95 ? -7.101 14.118 10.293 1.00 90.69 95 SER A O 1
ATOM 768 N N . PHE A 1 96 ? -6.181 13.192 8.462 1.00 90.25 96 PHE A N 1
ATOM 769 C CA . PHE A 1 96 ? -4.882 13.816 8.672 1.00 90.25 96 PHE A CA 1
ATOM 770 C C . PHE A 1 96 ? -4.926 15.305 8.294 1.00 90.25 96 PHE A C 1
ATOM 772 O O . PHE A 1 96 ? -5.329 15.631 7.178 1.00 90.25 96 PHE A O 1
ATOM 779 N N . PRO A 1 97 ? -4.470 16.224 9.163 1.00 89.62 97 PRO A N 1
ATOM 780 C CA . PRO A 1 97 ? -4.391 17.639 8.811 1.00 89.62 97 PRO A CA 1
ATOM 781 C C . PRO A 1 97 ? -3.307 17.877 7.751 1.00 89.62 97 PRO A C 1
ATOM 783 O O . PRO A 1 97 ? -2.115 17.708 8.030 1.00 89.62 97 PRO A O 1
ATOM 786 N N . ALA A 1 98 ? -3.709 18.256 6.536 1.00 88.44 98 ALA A N 1
ATOM 787 C CA . ALA A 1 98 ? -2.807 18.416 5.393 1.00 88.44 98 ALA A CA 1
ATOM 788 C C . ALA A 1 98 ? -1.685 19.438 5.656 1.00 88.44 98 ALA A C 1
ATOM 790 O O . ALA A 1 98 ? -0.560 19.256 5.203 1.00 88.44 98 ALA A O 1
ATOM 791 N N . GLU A 1 99 ? -1.945 20.468 6.464 1.00 91.50 99 GLU A N 1
ATOM 792 C CA . GLU A 1 99 ? -0.977 21.495 6.858 1.00 91.50 99 GLU A CA 1
ATOM 793 C C . GLU A 1 99 ? 0.205 20.963 7.685 1.00 91.50 99 GLU A C 1
ATOM 795 O O . GLU A 1 99 ? 1.217 21.650 7.832 1.00 91.50 99 GLU A O 1
ATOM 800 N N . ARG A 1 100 ? 0.096 19.744 8.230 1.00 92.06 100 ARG A N 1
ATOM 801 C CA . ARG A 1 100 ? 1.187 19.068 8.947 1.00 92.06 100 ARG A CA 1
ATOM 802 C C . ARG A 1 100 ? 2.097 18.261 8.023 1.00 92.06 100 ARG A C 1
ATOM 804 O O . ARG A 1 100 ? 3.143 17.797 8.471 1.00 92.06 100 ARG A O 1
ATOM 811 N N . LEU A 1 101 ? 1.725 18.076 6.756 1.00 94.31 101 LEU A N 1
ATOM 812 C CA . LEU A 1 101 ? 2.517 17.314 5.798 1.00 94.31 101 LEU A CA 1
ATOM 813 C C . LEU A 1 101 ? 3.484 18.237 5.056 1.00 94.31 101 LEU A C 1
ATOM 815 O O . LEU A 1 101 ? 3.078 19.087 4.273 1.00 94.31 101 LEU A O 1
ATOM 819 N N . LYS A 1 102 ? 4.788 18.020 5.258 1.00 96.31 102 LYS A N 1
ATOM 820 C CA . LYS A 1 102 ? 5.832 18.683 4.461 1.00 96.31 102 LYS A CA 1
ATOM 821 C C . LYS A 1 102 ? 6.014 18.057 3.070 1.00 96.31 102 LYS A C 1
ATOM 823 O O . LYS A 1 102 ? 6.380 18.760 2.138 1.00 96.31 102 LYS A O 1
ATOM 828 N N . TYR A 1 103 ? 5.794 16.748 2.968 1.00 96.12 103 TYR A N 1
ATOM 829 C CA . TYR A 1 103 ? 6.048 15.909 1.797 1.00 96.12 103 TYR A CA 1
ATOM 830 C C . TYR A 1 103 ? 4.830 15.026 1.501 1.00 96.12 103 TYR A C 1
ATOM 832 O O . TYR A 1 103 ? 4.382 14.303 2.394 1.00 96.12 103 TYR A O 1
ATOM 840 N N . ASN A 1 104 ? 4.321 15.013 0.274 1.00 94.44 104 ASN A N 1
ATOM 841 C CA . ASN A 1 104 ? 3.133 14.213 -0.065 1.00 94.44 104 ASN A CA 1
ATOM 842 C C . ASN A 1 104 ? 3.157 13.560 -1.460 1.00 94.44 104 ASN A C 1
ATOM 844 O O . ASN A 1 104 ? 2.167 12.943 -1.854 1.00 94.44 104 ASN A O 1
ATOM 848 N N . THR A 1 105 ? 4.273 13.626 -2.189 1.00 95.19 105 THR A N 1
ATOM 849 C CA . THR A 1 105 ? 4.424 12.981 -3.502 1.00 95.19 105 THR A CA 1
ATOM 850 C C . THR A 1 105 ? 5.328 11.743 -3.453 1.00 95.19 105 THR A C 1
ATOM 852 O O . THR A 1 105 ? 6.160 11.584 -2.557 1.00 95.19 105 THR A O 1
ATOM 855 N N . LEU A 1 106 ? 5.201 10.840 -4.429 1.00 95.19 106 LEU A N 1
ATOM 856 C CA . LEU A 1 106 ? 6.094 9.676 -4.528 1.00 95.19 106 LEU A CA 1
ATOM 857 C C . LEU A 1 106 ? 7.558 10.102 -4.736 1.00 95.19 106 LEU A C 1
ATOM 859 O O . LEU A 1 106 ? 8.475 9.470 -4.204 1.00 95.19 106 LEU A O 1
ATOM 863 N N . GLU A 1 107 ? 7.776 11.197 -5.465 1.00 95.00 107 GLU A N 1
ATOM 864 C CA . GLU A 1 107 ? 9.091 11.791 -5.704 1.00 95.00 107 GLU A CA 1
ATOM 865 C C . GLU A 1 107 ? 9.700 12.325 -4.408 1.00 95.00 107 GLU A C 1
ATOM 867 O O . GLU A 1 107 ? 10.882 12.095 -4.143 1.00 95.00 107 GLU A O 1
ATOM 872 N N . ASP A 1 108 ? 8.901 12.996 -3.573 1.00 96.88 108 ASP A N 1
ATOM 873 C CA . ASP A 1 108 ? 9.351 13.469 -2.269 1.00 96.88 108 ASP A CA 1
ATOM 874 C C . ASP A 1 108 ? 9.727 12.301 -1.360 1.00 96.88 108 ASP A C 1
ATOM 876 O O . ASP A 1 108 ? 10.768 12.346 -0.699 1.00 96.88 108 ASP A O 1
ATOM 880 N N . PHE A 1 109 ? 8.912 11.242 -1.339 1.00 97.44 109 PHE A N 1
ATOM 881 C CA . PHE A 1 109 ? 9.223 10.045 -0.566 1.00 97.44 109 PHE A CA 1
ATOM 882 C C . PHE A 1 109 ? 10.548 9.422 -0.999 1.00 97.44 109 PHE A C 1
ATOM 884 O O . PHE A 1 109 ? 11.380 9.116 -0.148 1.00 97.44 109 PHE A O 1
ATOM 891 N N . GLU A 1 110 ? 10.776 9.270 -2.306 1.00 96.88 110 GLU A N 1
ATOM 892 C CA . GLU A 1 110 ? 12.026 8.709 -2.821 1.00 96.88 110 GLU A CA 1
ATOM 893 C C . GLU A 1 110 ? 13.226 9.600 -2.484 1.00 96.88 110 GLU A C 1
ATOM 895 O O . GLU A 1 110 ? 14.247 9.124 -1.983 1.00 96.88 110 GLU A O 1
ATOM 900 N N . LYS A 1 111 ? 13.105 10.905 -2.737 1.00 97.81 111 LYS A N 1
ATOM 901 C CA . LYS A 1 111 ? 14.202 11.865 -2.602 1.00 97.81 111 LYS A CA 1
ATOM 902 C C . LYS A 1 111 ? 14.569 12.142 -1.148 1.00 97.81 111 LYS A C 1
ATOM 904 O O . LYS A 1 111 ? 15.749 12.298 -0.830 1.00 97.81 111 LYS A O 1
ATOM 909 N N . TYR A 1 112 ? 13.573 12.220 -0.269 1.00 98.12 112 TYR A N 1
ATOM 910 C CA . TYR A 1 112 ? 13.733 12.634 1.123 1.00 98.12 112 TYR A CA 1
ATOM 911 C C . TYR A 1 112 ? 13.510 11.498 2.122 1.00 98.12 112 TYR A C 1
ATOM 913 O O . TYR A 1 112 ? 13.411 11.777 3.316 1.00 98.12 112 TYR A O 1
ATOM 921 N N . TYR A 1 113 ? 13.497 10.233 1.681 1.00 97.19 113 TYR A N 1
ATOM 922 C CA . TYR A 1 113 ? 13.196 9.059 2.514 1.00 97.19 113 TYR A CA 1
ATOM 923 C C . TYR A 1 113 ? 13.857 9.095 3.900 1.00 97.19 113 TYR A C 1
ATOM 925 O O . TYR A 1 113 ? 13.179 9.026 4.923 1.00 97.19 113 TYR A O 1
ATOM 933 N N . ASN A 1 114 ? 15.181 9.279 3.952 1.00 96.94 114 ASN A N 1
ATOM 934 C CA . ASN A 1 114 ? 15.921 9.296 5.218 1.00 96.94 114 ASN A CA 1
ATOM 935 C C . ASN A 1 114 ? 15.517 10.470 6.123 1.00 96.94 114 ASN A C 1
ATOM 937 O O . ASN A 1 114 ? 15.492 10.327 7.343 1.00 96.94 114 ASN A O 1
ATOM 941 N N . GLU A 1 115 ? 15.205 11.637 5.552 1.00 98.00 115 GLU A N 1
ATOM 942 C CA . GLU A 1 115 ? 14.718 12.784 6.321 1.00 98.00 115 GLU A CA 1
ATOM 943 C C . GLU A 1 115 ? 13.301 12.526 6.836 1.00 98.00 115 GLU A C 1
ATOM 945 O O . GLU A 1 115 ? 13.028 12.774 8.008 1.00 98.00 115 GLU A O 1
ATOM 950 N N . ILE A 1 116 ? 12.421 11.991 5.986 1.00 97.94 116 ILE A N 1
ATOM 951 C CA . ILE A 1 116 ? 11.046 11.634 6.342 1.00 97.94 116 ILE A CA 1
ATOM 952 C C . ILE A 1 116 ? 11.055 10.645 7.511 1.00 97.94 116 ILE A C 1
ATOM 954 O O . ILE A 1 116 ? 10.467 10.926 8.552 1.00 97.94 116 ILE A O 1
ATOM 958 N N . ALA A 1 117 ? 11.808 9.550 7.385 1.00 94.62 117 ALA A N 1
ATOM 959 C CA . ALA A 1 117 ? 11.871 8.484 8.381 1.00 94.62 117 ALA A CA 1
ATOM 960 C C . ALA A 1 117 ? 12.469 8.921 9.732 1.00 94.62 117 ALA A C 1
ATOM 962 O O . ALA A 1 117 ? 12.162 8.318 10.758 1.00 94.62 117 ALA A O 1
ATOM 963 N N . THR A 1 118 ? 13.323 9.952 9.761 1.00 96.19 118 THR A N 1
ATOM 964 C CA . THR A 1 118 ? 14.041 10.354 10.988 1.00 96.19 118 THR A CA 1
ATOM 965 C C . THR A 1 118 ? 13.553 11.657 11.611 1.00 96.19 118 THR A C 1
ATOM 967 O O . THR A 1 118 ? 13.729 11.853 12.812 1.00 96.19 118 THR A O 1
ATOM 970 N N . LYS A 1 119 ? 12.967 12.564 10.821 1.00 97.38 119 LYS A N 1
ATOM 971 C CA . LYS A 1 119 ? 12.614 13.924 11.262 1.00 97.38 119 LYS A CA 1
ATOM 972 C C . LYS A 1 119 ? 11.148 14.286 11.055 1.00 97.38 119 LYS A C 1
ATOM 974 O O . LYS A 1 119 ? 10.696 15.231 11.694 1.00 97.38 119 LYS A O 1
ATOM 979 N N . HIS A 1 120 ? 10.410 13.559 10.212 1.00 96.44 120 HIS A N 1
ATOM 980 C CA . HIS A 1 120 ? 9.011 13.868 9.892 1.00 96.44 120 HIS A CA 1
ATOM 981 C C . HIS A 1 120 ? 8.106 12.653 10.135 1.00 96.44 120 HIS A C 1
ATOM 983 O O . HIS A 1 120 ? 7.601 12.062 9.178 1.00 96.44 120 HIS A O 1
ATOM 989 N N . PRO A 1 121 ? 7.878 12.265 11.406 1.00 94.50 121 PRO A N 1
ATOM 990 C CA . PRO A 1 121 ? 7.063 11.095 11.747 1.00 94.50 121 PRO A CA 1
ATOM 991 C C . PRO A 1 121 ? 5.620 11.204 11.235 1.00 94.50 121 PRO A C 1
ATOM 993 O O . PRO A 1 121 ? 5.027 10.193 10.873 1.00 94.50 121 PRO A O 1
ATOM 996 N N . ASP A 1 122 ? 5.090 12.426 11.151 1.00 94.88 122 ASP A N 1
ATOM 997 C CA . ASP A 1 122 ? 3.787 12.735 10.556 1.00 94.88 122 ASP A CA 1
ATOM 998 C C . ASP A 1 122 ? 3.731 12.322 9.079 1.00 94.88 122 ASP A C 1
ATOM 1000 O O . ASP A 1 122 ? 2.859 11.552 8.683 1.00 94.88 122 ASP A O 1
ATOM 1004 N N . ASN A 1 123 ? 4.707 12.767 8.277 1.00 96.75 123 ASN A N 1
ATOM 1005 C CA . ASN A 1 123 ? 4.824 12.347 6.883 1.00 96.75 123 ASN A CA 1
ATOM 1006 C C . ASN A 1 123 ? 5.046 10.840 6.781 1.00 96.75 123 ASN A C 1
ATOM 1008 O O . ASN A 1 123 ? 4.379 10.195 5.983 1.00 96.75 123 ASN A O 1
ATOM 1012 N N . TYR A 1 124 ? 5.940 10.267 7.592 1.00 96.81 124 TYR A N 1
ATOM 1013 C CA . TYR A 1 124 ? 6.226 8.834 7.538 1.00 96.81 124 TYR A CA 1
ATOM 1014 C C . TYR A 1 124 ? 4.969 7.996 7.804 1.00 96.81 124 TYR A C 1
ATOM 1016 O O . TYR A 1 124 ? 4.619 7.151 6.986 1.00 96.81 124 TYR A O 1
ATOM 1024 N N . GLY A 1 125 ? 4.244 8.267 8.893 1.00 95.81 125 GLY A N 1
ATOM 1025 C CA . GLY A 1 125 ? 2.999 7.567 9.216 1.00 95.81 125 GLY A CA 1
ATOM 1026 C C . GLY A 1 125 ? 1.917 7.754 8.149 1.00 95.81 125 GLY A C 1
ATOM 1027 O O . GLY A 1 125 ? 1.235 6.790 7.794 1.00 95.81 125 GLY A O 1
ATOM 1028 N N . TRP A 1 126 ? 1.802 8.963 7.590 1.00 96.75 126 TRP A N 1
ATOM 1029 C CA . TRP A 1 126 ? 0.879 9.242 6.492 1.00 96.75 126 TRP A CA 1
ATOM 1030 C C . TRP A 1 126 ? 1.230 8.453 5.223 1.00 96.75 126 TRP A C 1
ATOM 1032 O O . TRP A 1 126 ? 0.346 7.802 4.672 1.00 96.75 126 TRP A O 1
ATOM 1042 N N . TYR A 1 127 ? 2.502 8.417 4.803 1.00 97.69 127 TYR A N 1
ATOM 1043 C CA . TYR A 1 127 ? 2.950 7.620 3.651 1.00 97.69 127 TYR A CA 1
ATOM 1044 C C . TYR A 1 127 ? 2.674 6.130 3.854 1.00 97.69 127 TYR A C 1
ATOM 1046 O O . TYR A 1 127 ? 2.139 5.490 2.953 1.00 97.69 127 TYR A O 1
ATOM 1054 N N . GLN A 1 128 ? 2.979 5.585 5.037 1.00 97.44 128 GLN A N 1
ATOM 1055 C CA . GLN A 1 128 ? 2.718 4.176 5.349 1.00 97.44 128 GLN A CA 1
ATOM 1056 C C . GLN A 1 128 ? 1.226 3.840 5.198 1.00 97.44 128 GLN A C 1
ATOM 1058 O O . GLN A 1 128 ? 0.867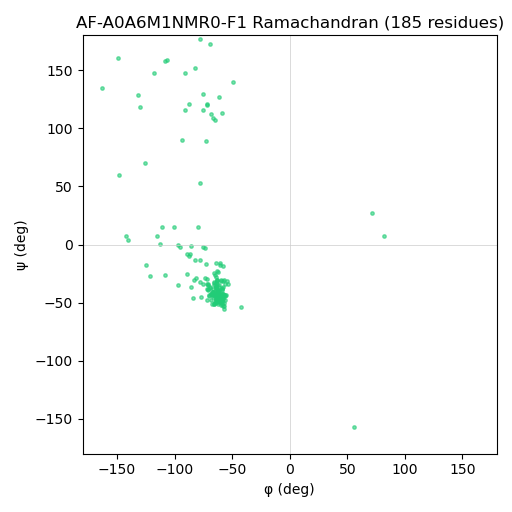 2.888 4.506 1.00 97.44 128 GLN A O 1
ATOM 1063 N N . CYS A 1 129 ? 0.337 4.674 5.750 1.00 97.56 129 CYS A N 1
ATOM 1064 C CA . CYS A 1 129 ? -1.106 4.503 5.571 1.00 97.56 129 CYS A CA 1
ATOM 1065 C C . CYS A 1 129 ? -1.527 4.678 4.103 1.00 97.56 129 CYS A C 1
ATOM 1067 O O . CYS A 1 129 ? -2.316 3.890 3.579 1.00 97.56 129 CYS A O 1
ATOM 1069 N N . ARG A 1 130 ? -0.983 5.677 3.402 1.00 97.25 130 ARG A N 1
ATOM 1070 C CA . ARG A 1 130 ? -1.332 5.941 2.005 1.00 97.25 130 ARG A CA 1
ATOM 1071 C C . ARG A 1 130 ? -0.894 4.802 1.081 1.00 97.25 130 ARG A C 1
ATOM 1073 O O . ARG A 1 130 ? -1.655 4.472 0.179 1.00 97.25 130 ARG A O 1
ATOM 1080 N N . PHE A 1 131 ? 0.232 4.131 1.332 1.00 98.44 131 PHE A N 1
ATOM 1081 C CA . PHE A 1 131 ? 0.629 2.941 0.568 1.00 98.44 131 PHE A CA 1
ATOM 1082 C C . PHE A 1 131 ? -0.316 1.749 0.772 1.00 98.44 131 PHE A C 1
ATOM 1084 O O . PHE A 1 131 ? -0.527 0.989 -0.170 1.00 98.44 131 PHE A O 1
ATOM 1091 N N . HIS A 1 132 ? -0.923 1.584 1.953 1.00 98.38 132 HIS A N 1
ATOM 1092 C CA . HIS A 1 132 ? -1.976 0.578 2.142 1.00 98.38 132 HIS A CA 1
ATOM 1093 C C . HIS A 1 132 ? -3.238 0.913 1.341 1.00 98.38 132 HIS A C 1
ATOM 1095 O O . HIS A 1 132 ? -3.833 0.021 0.736 1.00 98.38 132 HIS A O 1
ATOM 1101 N N . VAL A 1 133 ? -3.633 2.190 1.302 1.00 97.62 133 VAL A N 1
ATOM 1102 C CA . VAL A 1 133 ? -4.777 2.630 0.488 1.00 97.62 133 VAL A CA 1
ATOM 1103 C C . VAL A 1 133 ? -4.480 2.465 -1.002 1.00 97.62 133 VAL A C 1
ATOM 1105 O O . VAL A 1 133 ? -5.302 1.907 -1.718 1.00 97.62 133 VAL A O 1
ATOM 1108 N N . LEU A 1 134 ? -3.281 2.839 -1.454 1.00 97.69 134 LEU A N 1
ATOM 1109 C CA . LEU A 1 134 ? -2.832 2.629 -2.830 1.00 97.69 134 LEU A CA 1
ATOM 1110 C C . LEU A 1 134 ? -2.865 1.143 -3.218 1.00 97.69 134 LEU A C 1
ATOM 1112 O O . LEU A 1 134 ? -3.320 0.792 -4.301 1.00 97.69 134 LEU A O 1
ATOM 1116 N N . ALA A 1 135 ? -2.425 0.252 -2.327 1.00 98.38 135 ALA A N 1
ATOM 1117 C CA . ALA A 1 135 ? -2.478 -1.185 -2.569 1.00 98.38 135 ALA A CA 1
ATOM 1118 C C . ALA A 1 135 ? -3.910 -1.725 -2.695 1.00 98.38 135 ALA A C 1
ATOM 1120 O O . ALA A 1 135 ? -4.154 -2.591 -3.535 1.00 98.38 135 ALA A O 1
ATOM 1121 N N . ALA A 1 136 ? -4.845 -1.202 -1.895 1.00 97.94 136 ALA A N 1
ATOM 1122 C CA . ALA A 1 136 ? -6.263 -1.517 -2.033 1.00 97.94 136 ALA A CA 1
ATOM 1123 C C . ALA A 1 136 ? -6.812 -1.028 -3.381 1.00 97.94 136 ALA A C 1
ATOM 1125 O O . ALA A 1 136 ? -7.406 -1.819 -4.099 1.00 97.94 136 ALA A O 1
ATOM 1126 N N . GLU A 1 137 ? -6.519 0.216 -3.783 1.00 97.00 137 GLU A N 1
ATOM 1127 C CA . GLU A 1 137 ? -6.917 0.756 -5.095 1.00 97.00 137 GLU A CA 1
ATOM 1128 C C . GLU A 1 137 ? -6.395 -0.122 -6.251 1.00 97.00 137 GLU A C 1
ATOM 1130 O O . GLU A 1 137 ? -7.138 -0.458 -7.173 1.00 97.00 137 GLU A O 1
ATOM 1135 N N . ILE A 1 138 ? -5.130 -0.552 -6.187 1.00 98.12 138 ILE A N 1
ATOM 1136 C CA . ILE A 1 138 ? -4.524 -1.444 -7.186 1.00 98.12 138 ILE A CA 1
ATOM 1137 C C . ILE A 1 138 ? -5.256 -2.794 -7.244 1.00 98.12 138 ILE A C 1
ATOM 1139 O O . ILE A 1 138 ? -5.542 -3.293 -8.339 1.00 98.12 138 ILE A O 1
ATOM 1143 N N . TYR A 1 139 ? -5.550 -3.396 -6.087 1.00 98.25 139 TYR A N 1
ATOM 1144 C CA . TYR A 1 139 ? -6.262 -4.672 -6.020 1.00 98.25 139 TYR A CA 1
ATOM 1145 C C . TYR A 1 139 ? -7.717 -4.539 -6.483 1.00 98.25 139 TYR A C 1
ATOM 1147 O O . TYR A 1 139 ? -8.174 -5.363 -7.266 1.00 98.25 139 TYR A O 1
ATOM 1155 N N . ASP A 1 140 ? -8.438 -3.495 -6.090 1.00 97.12 140 ASP A N 1
ATOM 1156 C CA . ASP A 1 140 ? -9.837 -3.294 -6.484 1.00 97.12 140 ASP A CA 1
ATOM 1157 C C . ASP A 1 140 ? -9.987 -3.121 -8.006 1.00 97.12 140 ASP A C 1
ATOM 1159 O O . ASP A 1 140 ? -10.979 -3.552 -8.596 1.00 97.12 140 ASP A O 1
ATOM 1163 N N . LEU A 1 141 ? -8.977 -2.539 -8.663 1.00 96.25 141 LEU A N 1
ATOM 1164 C CA . LEU A 1 141 ? -8.971 -2.310 -10.109 1.00 96.25 141 LEU A CA 1
ATOM 1165 C C . LEU A 1 141 ? -8.577 -3.536 -10.947 1.00 96.25 141 LEU A C 1
ATOM 1167 O O . LEU A 1 141 ? -8.988 -3.633 -12.103 1.00 96.25 141 LEU A O 1
ATOM 1171 N N . GLY A 1 142 ? -7.759 -4.456 -10.427 1.00 95.81 142 GLY A N 1
ATOM 1172 C CA . GLY A 1 142 ? -7.239 -5.576 -11.232 1.00 95.81 142 GLY A CA 1
ATOM 1173 C C . GLY A 1 142 ? -7.153 -6.934 -10.538 1.00 95.81 142 GLY A C 1
ATOM 1174 O O . GLY A 1 142 ? -6.659 -7.901 -11.120 1.00 95.81 142 GLY A O 1
ATOM 1175 N N . GLY A 1 143 ? -7.619 -7.023 -9.298 1.00 97.56 143 GLY A N 1
ATOM 1176 C CA . GLY A 1 143 ? -7.574 -8.206 -8.452 1.00 97.56 143 GLY A CA 1
ATOM 1177 C C . GLY A 1 143 ? -6.166 -8.771 -8.263 1.00 97.56 143 GLY A C 1
ATOM 1178 O O . GLY A 1 143 ? -5.140 -8.119 -8.474 1.00 97.56 143 GLY A O 1
ATOM 1179 N N . LYS A 1 144 ? -6.108 -10.061 -7.921 1.00 97.25 144 LYS A N 1
ATOM 1180 C CA . LYS A 1 144 ? -4.846 -10.799 -7.742 1.00 97.25 144 LYS A CA 1
ATOM 1181 C C . LYS A 1 144 ? -3.932 -10.827 -8.969 1.00 97.25 144 LYS A C 1
ATOM 1183 O O . LYS A 1 144 ? -2.756 -11.172 -8.837 1.00 97.25 144 LYS A O 1
ATOM 1188 N N . ASP A 1 145 ? -4.453 -10.554 -10.163 1.00 97.56 145 ASP A N 1
ATOM 1189 C CA . ASP A 1 145 ? -3.653 -10.633 -11.381 1.00 97.56 145 ASP A CA 1
ATOM 1190 C C . ASP A 1 145 ? -2.647 -9.483 -11.462 1.00 97.56 145 ASP A C 1
ATOM 1192 O O . ASP A 1 145 ? -1.538 -9.708 -11.951 1.00 97.56 145 ASP A O 1
ATOM 1196 N N . VAL A 1 146 ? -2.946 -8.314 -10.876 1.00 97.50 146 VAL A N 1
ATOM 1197 C CA . VAL A 1 146 ? -1.967 -7.217 -10.790 1.00 97.50 146 VAL A CA 1
ATOM 1198 C C . VAL A 1 146 ? -0.737 -7.641 -10.006 1.00 97.50 146 VAL A C 1
ATOM 1200 O O . VAL A 1 146 ? 0.380 -7.412 -10.459 1.00 97.50 146 VAL A O 1
ATOM 1203 N N . MET A 1 147 ? -0.924 -8.331 -8.878 1.00 97.56 147 MET A N 1
ATOM 1204 C CA . MET A 1 147 ? 0.192 -8.790 -8.052 1.00 97.56 147 MET A CA 1
ATOM 1205 C C . MET A 1 147 ? 1.117 -9.745 -8.818 1.00 97.56 147 MET A C 1
ATOM 1207 O O . MET A 1 147 ? 2.339 -9.615 -8.752 1.00 97.56 147 MET A O 1
ATOM 1211 N N . LYS A 1 148 ? 0.554 -10.675 -9.604 1.00 97.06 148 LYS A N 1
ATOM 1212 C CA . LYS A 1 148 ? 1.354 -11.565 -10.464 1.00 97.06 148 LYS A CA 1
ATOM 1213 C C . LYS A 1 148 ? 2.115 -10.777 -11.527 1.00 97.06 148 LYS A C 1
ATOM 1215 O O . LYS A 1 148 ? 3.296 -11.022 -11.735 1.00 97.06 148 LYS A O 1
ATOM 1220 N N . LYS A 1 149 ? 1.456 -9.809 -12.173 1.00 97.81 149 LYS A N 1
ATOM 1221 C CA . LYS A 1 149 ? 2.090 -8.966 -13.194 1.00 97.81 149 LYS A CA 1
ATOM 1222 C C . LYS A 1 149 ? 3.221 -8.127 -12.612 1.00 97.81 149 LYS A C 1
ATOM 1224 O O . LYS A 1 149 ? 4.293 -8.114 -13.203 1.00 97.81 149 LYS A O 1
ATOM 1229 N N . MET A 1 150 ? 3.020 -7.504 -11.448 1.00 97.44 150 MET A N 1
ATOM 1230 C CA . MET A 1 150 ? 4.067 -6.778 -10.720 1.00 97.44 150 MET A CA 1
ATOM 1231 C C . MET A 1 150 ? 5.254 -7.683 -10.393 1.00 97.44 150 MET A C 1
ATOM 1233 O O . MET A 1 150 ? 6.394 -7.287 -10.614 1.00 97.44 150 MET A O 1
ATOM 1237 N N . TRP A 1 151 ? 4.996 -8.896 -9.894 1.00 97.94 151 TRP A N 1
ATOM 1238 C CA . TRP A 1 151 ? 6.051 -9.873 -9.636 1.00 97.94 151 TRP A CA 1
ATOM 1239 C C . TRP A 1 151 ? 6.850 -10.166 -10.908 1.00 97.94 151 TRP A C 1
ATOM 1241 O O . TRP A 1 151 ? 8.063 -9.971 -10.925 1.00 97.94 151 TRP A O 1
ATOM 1251 N N . ASP A 1 152 ? 6.174 -10.569 -11.984 1.00 97.44 152 ASP A N 1
ATOM 1252 C CA . ASP A 1 152 ? 6.820 -10.976 -13.231 1.00 97.44 152 ASP A CA 1
ATOM 1253 C C . ASP A 1 152 ? 7.655 -9.845 -13.846 1.00 97.44 152 ASP A C 1
ATOM 1255 O O . ASP A 1 152 ? 8.805 -10.065 -14.227 1.00 97.44 152 ASP A O 1
ATOM 1259 N N . ILE A 1 153 ? 7.113 -8.628 -13.941 1.00 96.88 153 ILE A N 1
ATOM 1260 C CA . ILE A 1 153 ? 7.824 -7.516 -14.587 1.00 96.88 153 ILE A CA 1
ATOM 1261 C C . ILE A 1 153 ? 9.010 -7.021 -13.755 1.00 96.88 153 ILE A C 1
ATOM 1263 O O . ILE A 1 153 ? 10.068 -6.753 -14.319 1.00 96.88 153 ILE A O 1
ATOM 1267 N N . LEU A 1 154 ? 8.884 -6.954 -12.425 1.00 97.25 154 LEU A N 1
ATOM 1268 C CA . LEU A 1 154 ? 9.972 -6.498 -11.556 1.00 97.25 154 LEU A CA 1
ATOM 1269 C C . LEU A 1 154 ? 11.065 -7.558 -11.400 1.00 97.25 154 LEU A C 1
ATOM 1271 O O . LEU A 1 154 ? 12.239 -7.206 -11.341 1.00 97.25 154 LEU A O 1
ATOM 1275 N N . MET A 1 155 ? 10.706 -8.845 -11.396 1.00 97.31 155 MET A N 1
ATOM 1276 C CA . MET A 1 155 ? 11.683 -9.938 -11.380 1.00 97.31 155 MET A CA 1
ATOM 1277 C C . MET A 1 155 ? 12.524 -10.008 -12.652 1.00 97.31 155 MET A C 1
ATOM 1279 O O . MET A 1 155 ? 13.686 -10.397 -12.594 1.00 97.31 155 MET A O 1
ATOM 1283 N N . ASN A 1 156 ? 11.948 -9.654 -13.800 1.00 96.75 156 ASN A N 1
ATOM 1284 C CA . ASN A 1 156 ? 12.666 -9.670 -15.072 1.00 96.75 156 ASN A CA 1
ATOM 1285 C C . ASN A 1 156 ? 13.441 -8.367 -15.344 1.00 96.75 156 ASN A C 1
ATOM 1287 O O . ASN A 1 156 ? 14.225 -8.316 -16.292 1.00 96.75 156 ASN A O 1
ATOM 1291 N N . GLN A 1 157 ? 13.260 -7.329 -14.519 1.00 97.56 157 GLN A N 1
ATOM 1292 C CA . GLN A 1 157 ? 13.928 -6.041 -14.684 1.00 97.56 157 GLN A CA 1
ATOM 1293 C C . GLN A 1 157 ? 15.223 -5.965 -13.862 1.00 97.56 157 GLN A C 1
ATOM 1295 O O . GLN A 1 157 ? 15.248 -5.501 -12.722 1.00 97.56 157 GLN A O 1
ATOM 1300 N N . ASN A 1 158 ? 16.325 -6.380 -14.487 1.00 96.06 158 ASN A N 1
ATOM 1301 C CA . ASN A 1 158 ? 17.647 -6.466 -13.851 1.00 96.06 158 ASN A CA 1
ATOM 1302 C C . ASN A 1 158 ? 18.454 -5.158 -13.871 1.00 96.06 158 ASN A C 1
ATOM 1304 O O . ASN A 1 158 ? 19.567 -5.113 -13.349 1.00 96.06 158 ASN A O 1
ATOM 1308 N N . GLU A 1 159 ? 17.914 -4.094 -14.464 1.00 97.56 159 GLU A N 1
ATOM 1309 C CA . GLU A 1 159 ? 18.556 -2.779 -14.517 1.00 97.56 159 GLU A CA 1
ATOM 1310 C C . GLU A 1 159 ? 17.709 -1.730 -13.799 1.00 97.56 159 GLU A C 1
ATOM 1312 O O . GLU A 1 159 ? 16.477 -1.794 -13.789 1.00 97.56 159 GLU A O 1
ATOM 1317 N N . LYS A 1 160 ? 18.366 -0.746 -13.185 1.00 97.81 160 LYS A N 1
ATOM 1318 C CA . LYS A 1 160 ? 17.685 0.375 -12.536 1.00 97.81 160 LYS A CA 1
ATOM 1319 C C . LYS A 1 160 ? 17.184 1.333 -13.615 1.00 97.81 160 LYS A C 1
ATOM 1321 O O . 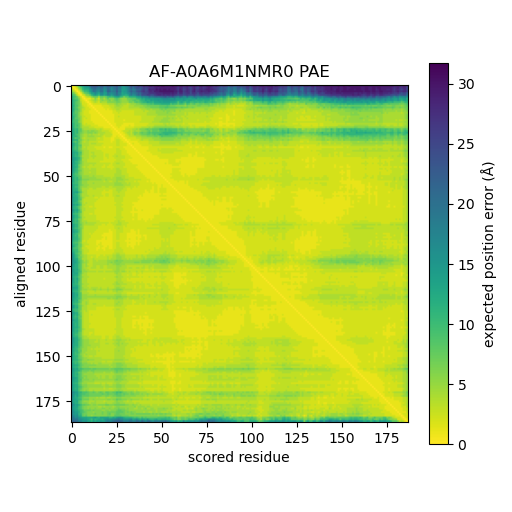LYS A 1 160 ? 17.993 1.938 -14.311 1.00 97.81 160 LYS A O 1
ATOM 1326 N N . LEU A 1 161 ? 15.870 1.483 -13.725 1.00 98.00 161 LEU A N 1
ATOM 1327 C CA . LEU A 1 161 ? 15.253 2.361 -14.716 1.00 98.00 161 LEU A CA 1
ATOM 1328 C C . LEU A 1 161 ? 15.229 3.821 -14.239 1.00 98.00 161 LEU A C 1
ATOM 1330 O O . LEU A 1 161 ? 15.162 4.093 -13.030 1.00 98.00 161 LEU A O 1
ATOM 1334 N N . ASN A 1 162 ? 15.259 4.759 -15.191 1.00 96.62 162 ASN A N 1
ATOM 1335 C CA . ASN A 1 162 ? 14.867 6.150 -14.937 1.00 96.62 162 ASN A CA 1
ATOM 1336 C C . ASN A 1 162 ? 13.343 6.231 -14.684 1.00 96.62 162 ASN A C 1
ATOM 1338 O O . ASN A 1 162 ? 12.650 5.217 -14.756 1.00 96.62 162 ASN A O 1
ATOM 1342 N N . ASP A 1 163 ? 12.837 7.401 -14.290 1.00 92.25 163 ASP A N 1
ATOM 1343 C CA . ASP A 1 163 ? 11.430 7.536 -13.879 1.00 92.25 163 ASP A CA 1
ATOM 1344 C C . ASP A 1 163 ? 10.447 7.318 -15.040 1.00 92.25 163 ASP A C 1
ATOM 1346 O O . ASP A 1 163 ? 9.430 6.648 -14.848 1.00 92.25 163 ASP A O 1
ATOM 1350 N N . ASP A 1 164 ? 10.781 7.791 -16.243 1.00 93.75 164 ASP A N 1
ATOM 1351 C CA . ASP A 1 164 ? 9.947 7.624 -17.439 1.00 93.75 164 ASP A CA 1
ATOM 1352 C C . ASP A 1 164 ? 9.856 6.143 -17.835 1.00 93.75 164 ASP A C 1
ATOM 1354 O O . ASP A 1 164 ? 8.761 5.594 -17.940 1.00 93.75 164 ASP A O 1
ATOM 1358 N N . ASP A 1 165 ? 10.997 5.456 -17.949 1.00 96.88 165 ASP A N 1
ATOM 1359 C CA . ASP A 1 165 ? 11.062 4.035 -18.308 1.00 96.88 165 ASP A CA 1
ATOM 1360 C C . ASP A 1 165 ? 10.403 3.140 -17.246 1.00 96.88 165 ASP A C 1
ATOM 1362 O O . ASP A 1 165 ? 9.765 2.136 -17.577 1.00 96.88 165 ASP A O 1
ATOM 1366 N N . LEU A 1 166 ? 10.542 3.486 -15.958 1.00 96.19 166 LEU A N 1
ATOM 1367 C CA . LEU A 1 166 ? 9.878 2.761 -14.874 1.00 96.19 166 LEU A CA 1
ATOM 1368 C C . LEU A 1 166 ? 8.360 2.928 -14.952 1.00 96.19 166 LEU A C 1
ATOM 1370 O O . LEU A 1 166 ? 7.632 1.946 -14.816 1.00 96.19 166 LEU A O 1
ATOM 1374 N N . THR A 1 167 ? 7.888 4.153 -15.178 1.00 92.31 167 THR A N 1
ATOM 1375 C CA . THR A 1 167 ? 6.462 4.447 -15.349 1.00 92.31 167 THR A CA 1
ATOM 1376 C C . THR A 1 167 ? 5.903 3.661 -16.530 1.00 92.31 167 THR A C 1
ATOM 1378 O O . THR A 1 167 ? 4.928 2.926 -16.380 1.00 92.31 167 THR A O 1
ATOM 1381 N N . ASP A 1 168 ? 6.593 3.695 -17.666 1.00 94.31 168 ASP A N 1
ATOM 1382 C CA . ASP A 1 168 ? 6.257 2.932 -18.863 1.00 94.31 168 ASP A CA 1
ATOM 1383 C C . ASP A 1 168 ? 6.163 1.422 -18.603 1.00 94.31 168 ASP A C 1
ATOM 1385 O O . ASP A 1 168 ? 5.245 0.757 -19.093 1.00 94.31 168 ASP A O 1
ATOM 1389 N N . LEU A 1 169 ? 7.107 0.861 -17.838 1.00 95.94 169 LEU A N 1
ATOM 1390 C CA . LEU A 1 169 ? 7.107 -0.553 -17.465 1.00 95.94 169 LEU A CA 1
ATOM 1391 C C . LEU A 1 169 ? 5.875 -0.908 -16.617 1.00 95.94 169 LEU A C 1
ATOM 1393 O O . LEU A 1 169 ? 5.226 -1.924 -16.876 1.00 95.94 169 LEU A O 1
ATOM 1397 N N . LEU A 1 170 ? 5.544 -0.080 -15.622 1.00 94.75 170 LEU A N 1
ATOM 1398 C CA . LEU A 1 170 ? 4.408 -0.303 -14.723 1.00 94.75 170 LEU A CA 1
ATOM 1399 C C . LEU A 1 170 ? 3.065 -0.183 -15.458 1.00 94.75 170 LEU A C 1
ATOM 1401 O O . LEU A 1 170 ? 2.206 -1.049 -15.294 1.00 94.75 170 LEU A O 1
ATOM 1405 N N . ILE A 1 171 ? 2.903 0.826 -16.320 1.00 90.31 171 ILE A N 1
ATOM 1406 C CA . ILE A 1 171 ? 1.693 1.018 -17.137 1.00 90.31 171 ILE A CA 1
ATOM 1407 C C . ILE A 1 171 ? 1.486 -0.177 -18.079 1.00 90.31 171 ILE A C 1
ATOM 1409 O O . ILE A 1 171 ? 0.389 -0.733 -18.157 1.00 90.31 171 ILE A O 1
ATOM 1413 N N . LYS A 1 172 ? 2.553 -0.638 -18.749 1.00 91.81 172 LYS A N 1
ATOM 1414 C CA . LYS A 1 172 ? 2.506 -1.822 -19.628 1.00 91.81 172 LYS A CA 1
ATOM 1415 C C . LYS A 1 172 ? 2.181 -3.110 -18.867 1.00 91.81 172 LYS A C 1
ATOM 1417 O O . LYS A 1 172 ? 1.632 -4.037 -19.463 1.00 91.81 172 LYS A O 1
ATOM 1422 N N . ALA A 1 173 ? 2.521 -3.193 -17.579 1.00 92.94 173 ALA A N 1
ATOM 1423 C CA . ALA A 1 173 ? 2.253 -4.372 -16.764 1.00 92.94 173 ALA A CA 1
ATOM 1424 C C . ALA A 1 173 ? 0.762 -4.532 -16.446 1.00 92.94 173 ALA A C 1
ATOM 1426 O O . ALA A 1 173 ? 0.230 -5.640 -16.580 1.00 92.94 173 ALA A O 1
ATOM 1427 N N . HIS A 1 174 ? 0.097 -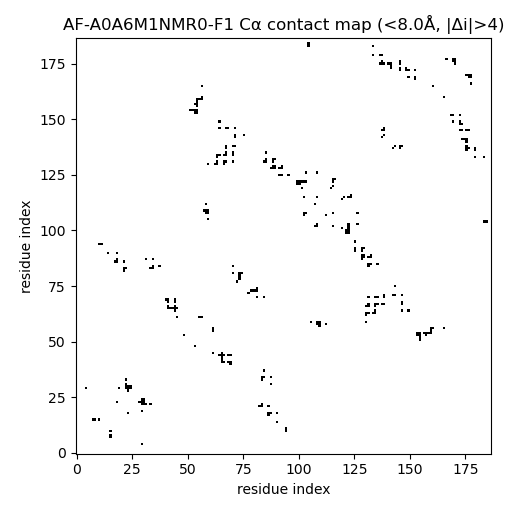3.453 -16.011 1.00 95.81 174 HIS A N 1
ATOM 1428 C CA . HIS A 1 174 ? -1.336 -3.468 -15.720 1.00 95.81 174 HIS A CA 1
ATOM 1429 C C . HIS A 1 174 ? -1.948 -2.049 -15.633 1.00 95.81 174 HIS A C 1
ATOM 1431 O O . HIS A 1 174 ? -1.419 -1.227 -14.883 1.00 95.81 174 HIS A O 1
ATOM 1437 N N . PRO A 1 175 ? -3.121 -1.774 -16.250 1.00 92.50 175 PRO A N 1
ATOM 1438 C CA . PRO A 1 175 ? -3.785 -0.458 -16.184 1.00 92.50 175 PRO A CA 1
ATOM 1439 C C . PRO A 1 175 ? -4.099 0.038 -14.763 1.00 92.50 175 PRO A C 1
ATOM 1441 O O . PRO A 1 175 ? -4.076 1.233 -14.491 1.00 92.50 175 PRO A O 1
ATOM 1444 N N . ALA A 1 176 ? -4.352 -0.884 -13.828 1.00 94.25 176 ALA A N 1
ATOM 1445 C CA . ALA A 1 176 ? -4.555 -0.553 -12.412 1.00 94.25 176 ALA A CA 1
ATOM 1446 C C . ALA A 1 176 ? -3.38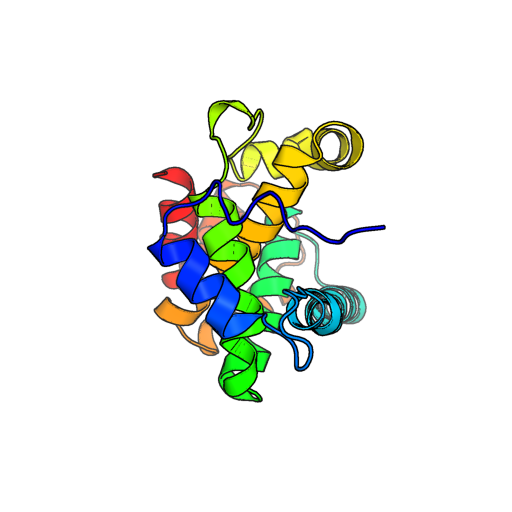0 0.233 -11.801 1.00 94.25 176 ALA A C 1
ATOM 1448 O O . ALA A 1 176 ? -3.602 1.091 -10.954 1.00 94.25 176 ALA A O 1
ATOM 1449 N N . LEU A 1 177 ? -2.141 -0.042 -12.229 1.00 93.44 177 LEU A N 1
ATOM 1450 C CA . LEU A 1 177 ? -0.952 0.654 -11.732 1.00 93.44 177 LEU A CA 1
ATOM 1451 C C . LEU A 1 177 ? -0.913 2.098 -12.234 1.00 93.44 177 LEU A C 1
ATOM 1453 O O . LEU A 1 177 ? -0.666 3.007 -11.448 1.00 93.44 177 LEU A O 1
ATOM 1457 N N . GLU A 1 178 ? -1.218 2.313 -13.516 1.00 90.31 178 GLU A N 1
ATOM 1458 C CA . GLU A 1 178 ? -1.333 3.650 -14.108 1.00 90.31 178 GLU A CA 1
ATOM 1459 C C . GLU A 1 178 ? -2.369 4.494 -13.366 1.00 90.31 178 GLU A C 1
ATOM 1461 O O . GLU A 1 178 ? -2.092 5.619 -12.946 1.00 90.31 178 GLU A O 1
ATOM 1466 N N . GLN A 1 179 ? -3.561 3.928 -13.175 1.00 90.00 179 GLN A N 1
ATOM 1467 C CA . GLN A 1 179 ? -4.670 4.629 -12.550 1.00 90.00 179 GLN A CA 1
ATOM 1468 C C . GLN A 1 179 ? -4.374 4.953 -11.084 1.00 90.00 179 GLN A C 1
ATOM 1470 O O . GLN A 1 179 ? -4.608 6.077 -10.653 1.00 90.00 179 GLN A O 1
ATOM 1475 N N . ALA A 1 180 ? -3.811 4.008 -10.332 1.00 89.00 180 ALA A N 1
ATOM 1476 C CA . ALA A 1 180 ? -3.467 4.206 -8.929 1.00 89.00 180 ALA A CA 1
ATOM 1477 C C . ALA A 1 180 ? -2.360 5.268 -8.741 1.00 89.00 180 ALA A C 1
ATOM 1479 O O . ALA A 1 180 ? -2.469 6.134 -7.873 1.00 89.00 180 ALA A O 1
ATOM 1480 N N . ILE A 1 181 ? -1.327 5.270 -9.592 1.00 87.31 181 ILE A N 1
ATOM 1481 C CA . ILE A 1 181 ? -0.269 6.298 -9.570 1.00 87.31 181 ILE A CA 1
ATOM 1482 C C . ILE A 1 181 ? -0.834 7.665 -9.983 1.00 87.31 181 ILE A C 1
ATOM 1484 O O . ILE A 1 181 ? -0.535 8.681 -9.361 1.00 87.31 181 ILE A O 1
ATOM 1488 N N . THR A 1 182 ? -1.710 7.704 -10.986 1.00 87.19 182 THR A N 1
ATOM 1489 C CA . THR A 1 182 ? -2.393 8.939 -11.401 1.00 87.19 182 THR A CA 1
ATOM 1490 C C . THR A 1 182 ? -3.278 9.492 -10.282 1.00 87.19 182 THR A C 1
ATOM 1492 O O . THR A 1 182 ? -3.274 10.695 -10.026 1.00 87.19 182 THR A O 1
ATOM 1495 N N . ASN A 1 183 ? -3.997 8.625 -9.564 1.00 87.25 183 ASN A N 1
ATOM 1496 C CA . ASN A 1 183 ? -4.810 9.006 -8.411 1.00 87.25 183 ASN A CA 1
ATOM 1497 C C . ASN A 1 183 ? -3.970 9.579 -7.267 1.00 87.25 183 ASN A C 1
ATOM 1499 O O . ASN A 1 183 ? -4.445 10.477 -6.579 1.00 87.25 183 ASN A O 1
ATOM 1503 N N . TRP A 1 184 ? -2.741 9.093 -7.058 1.00 89.62 184 TRP A N 1
ATOM 1504 C CA . TRP A 1 184 ? -1.822 9.685 -6.083 1.00 89.62 184 TRP A CA 1
ATOM 1505 C C . TRP A 1 184 ? -1.578 11.172 -6.371 1.00 89.62 184 TRP A C 1
ATOM 1507 O O . TRP A 1 184 ? -1.603 11.989 -5.457 1.00 89.62 184 TRP A O 1
ATOM 1517 N N . ASN A 1 185 ? -1.380 11.519 -7.643 1.00 77.69 185 ASN A N 1
ATOM 1518 C CA . ASN A 1 185 ? -0.964 12.857 -8.067 1.00 77.69 185 ASN A CA 1
ATOM 1519 C C . ASN A 1 185 ? -2.110 13.879 -8.170 1.00 77.69 185 ASN A C 1
ATOM 1521 O O . ASN A 1 185 ? -1.847 15.073 -8.289 1.00 77.69 185 ASN A O 1
ATOM 1525 N N . ASN A 1 186 ? -3.368 13.429 -8.143 1.00 71.31 186 ASN A N 1
ATOM 1526 C CA . ASN A 1 186 ? -4.556 14.276 -8.310 1.00 71.31 186 ASN A CA 1
ATOM 1527 C C . ASN A 1 186 ? -5.250 14.643 -6.981 1.00 71.31 186 ASN A C 1
ATOM 1529 O O . ASN A 1 186 ? -6.412 15.059 -7.004 1.00 71.31 186 ASN A O 1
ATOM 1533 N N . GLN A 1 187 ? -4.579 14.449 -5.841 1.00 60.03 187 GLN A N 1
ATOM 1534 C CA . GLN A 1 187 ? -5.106 14.704 -4.492 1.00 60.03 187 GLN A CA 1
ATOM 1535 C C . GLN A 1 187 ? -4.602 16.009 -3.880 1.00 60.03 187 GLN A C 1
ATOM 1537 O O . GLN A 1 187 ? -3.430 16.371 -4.117 1.00 60.03 187 GLN A O 1
#

Mean predicted aligned error: 4.05 Å

Foldseek 3Di:
DPPPVVCLVQAPPVLSVLQQVQAQDPVRDGDLCLQVVLCVQLVVLVVVCVVLVQDDQFPLVSSLLSLLRSLLCCVPPPVVSNSSNQSVLVRLLVSQDPVLDPDQASVCCRVCVVCCVPPPVSNVSNSNSLSNVLSVQLCVQPNPQLSVLSCVLRSPPPDHDDPVVVLVSSCVSDVSSVVSNVVSVVD

Secondary structure (DSSP, 8-state):
-----TTGGGS-HHHHHHHHHHHB-TTS-B-THHHHHHHHHHHHHHHHHHHHT-----HHHHHHHHHHHHHHHHHHH-GGGHHHHHHHHHHHHHTS-GGG-S--SHHHHHHHHHHHHHH-HHHHHHHHHHHHHHHHHHHHHHHHHHHHHHHHHHHH--S---HHHHHHHHHHH-HHHHHHHHHHHT-

Radius of gyration: 17.08 Å; Cα contacts (8 Å, |Δi|>4): 183; chains: 1; bounding box: 37×38×51 Å

pLDDT: mean 92.95, std 10.79, range [31.25, 98.75]

Solvent-accessible surface area (backbone atoms only — not comparable to full-atom values): 10401 Å² total; per-residue (Å²): 129,86,83,70,67,78,60,51,88,71,39,60,70,67,56,36,47,56,51,46,76,71,28,48,44,100,85,71,46,79,47,66,55,66,37,60,64,53,46,58,49,31,53,48,34,54,51,49,39,59,74,70,64,43,55,82,72,47,63,62,57,53,54,30,50,13,30,29,47,33,48,41,48,27,62,77,74,40,49,88,53,38,59,49,63,48,49,62,27,50,46,52,58,74,63,49,65,67,91,68,46,91,57,86,48,73,65,44,48,54,76,39,40,73,52,32,72,73,75,30,63,64,33,39,56,44,50,58,23,47,33,46,48,46,16,47,51,28,34,76,64,45,41,65,58,42,50,53,35,52,50,56,56,43,62,68,37,87,65,82,60,57,72,67,61,43,50,53,52,44,39,74,56,34,65,31,51,43,52,40,56,51,53,62,73,74,110